Protein AF-A0A936WYR9-F1 (afdb_monomer)

Nearest PDB structures (foldseek):
  3pok-assembly1_A  TM=6.558E-01  e=8.777E-04  Homo sapiens
  6sue-assembly1_F  TM=1.835E-01  e=3.198E+00  Photorhabdus luminescens
  2f0c-assembly1_C  TM=1.834E-01  e=9.714E+00  Lactococcus phage TP901-1

Radius of gyration: 20.63 Å; Cα contacts (8 Å, |Δi|>4): 342; chains: 1; bounding box: 81×43×49 Å

Secondary structure (DSSP, 8-state):
-----------------------PPPPSSS----TT----SEEE-EEEE-SSEEEEEEEETTEEEEEEEETTS-HHHHTTSTTSEEEEEEEEEETTEEEEEEEESS-TT-EEEEEEEE-TTS-EEEEEEEESSSTTTTSGGG-EEEEEEEEETTEEEEEEEESSSTTEEEEE--S-TTS--EEEEE-S-HHHHHHHHH-

Structure (mmCIF, N/CA/C/O backbone):
data_AF-A0A936WYR9-F1
#
_entry.id   AF-A0A936WYR9-F1
#
loop_
_atom_site.group_PDB
_atom_site.id
_atom_site.type_symbol
_atom_site.label_atom_id
_atom_site.label_alt_id
_atom_site.label_comp_id
_atom_site.label_asym_id
_atom_site.label_entity_id
_atom_site.label_seq_id
_atom_site.pdbx_PDB_ins_code
_atom_site.Cartn_x
_atom_site.Cartn_y
_atom_site.Cartn_z
_atom_site.occupancy
_atom_site.B_iso_or_equiv
_atom_site.auth_seq_id
_atom_site.auth_comp_id
_atom_site.auth_asym_id
_atom_site.auth_atom_id
_atom_site.pdbx_PDB_model_num
ATOM 1 N N . MET A 1 1 ? -64.984 -4.307 8.198 1.00 37.94 1 MET A N 1
ATOM 2 C CA . MET A 1 1 ? -64.292 -5.245 9.114 1.00 37.94 1 MET A CA 1
ATOM 3 C C . MET A 1 1 ? -62.871 -4.718 9.292 1.00 37.94 1 MET A C 1
ATOM 5 O O . MET A 1 1 ? -62.149 -4.684 8.312 1.00 37.94 1 MET A O 1
ATOM 9 N N . GLN A 1 2 ? -62.555 -3.970 10.360 1.00 40.50 2 GLN A N 1
ATOM 10 C CA . GLN A 1 2 ? -61.891 -4.466 11.591 1.00 40.50 2 GLN A CA 1
ATOM 11 C C . GLN A 1 2 ? -60.815 -5.529 11.283 1.00 40.50 2 GLN A C 1
ATOM 13 O O . GLN A 1 2 ? -61.149 -6.578 10.747 1.00 40.50 2 GLN A O 1
ATOM 18 N N . LYS A 1 3 ? -59.531 -5.309 11.599 1.00 35.34 3 LYS A N 1
ATOM 19 C CA . LYS A 1 3 ? -59.015 -5.222 12.978 1.00 35.34 3 LYS A CA 1
ATOM 20 C C . LYS A 1 3 ? -57.851 -4.231 13.177 1.00 35.34 3 LYS A C 1
ATOM 22 O O . LYS A 1 3 ? -56.985 -4.081 12.326 1.00 35.34 3 LYS A O 1
ATOM 27 N N . MET A 1 4 ? -57.880 -3.618 14.363 1.00 40.34 4 MET A N 1
ATOM 28 C CA . MET A 1 4 ? -56.814 -2.888 15.063 1.00 40.34 4 MET A CA 1
ATOM 29 C C . MET A 1 4 ? -55.767 -3.831 15.701 1.00 40.34 4 MET A C 1
ATOM 31 O O . MET A 1 4 ? -56.003 -5.036 15.783 1.00 40.34 4 MET A O 1
ATOM 35 N N . PHE A 1 5 ? -54.746 -3.190 16.300 1.00 37.44 5 PHE A N 1
ATOM 36 C CA . PHE A 1 5 ? -53.725 -3.639 17.274 1.00 37.44 5 PHE A CA 1
ATOM 37 C C . PHE A 1 5 ? -52.400 -4.118 16.646 1.00 37.44 5 PHE A C 1
ATOM 39 O O . PHE A 1 5 ? -52.415 -4.842 15.666 1.00 37.44 5 PHE A O 1
ATOM 46 N N . SER A 1 6 ? -51.203 -3.756 17.126 1.00 33.47 6 SER A N 1
ATOM 47 C CA . SER A 1 6 ? -50.794 -3.248 18.441 1.00 33.47 6 SER A CA 1
ATOM 48 C C . SER A 1 6 ? -49.485 -2.445 18.356 1.00 33.47 6 SER A C 1
ATOM 50 O O . SER A 1 6 ? -48.632 -2.688 17.509 1.00 33.47 6 SER A O 1
ATOM 52 N N . ILE A 1 7 ? -49.337 -1.535 19.315 1.00 49.72 7 ILE A N 1
ATOM 53 C CA . ILE A 1 7 ? -48.147 -0.784 19.720 1.00 49.72 7 ILE A CA 1
ATOM 54 C C . ILE A 1 7 ? -46.994 -1.731 20.091 1.00 49.72 7 ILE A C 1
ATOM 56 O O . ILE A 1 7 ? -47.212 -2.693 20.826 1.00 49.72 7 ILE A O 1
ATOM 60 N N . SER A 1 8 ? -45.760 -1.380 19.717 1.00 36.88 8 SER A N 1
ATOM 61 C CA . SER A 1 8 ? -44.620 -1.566 20.618 1.00 36.88 8 SER A CA 1
ATOM 62 C C . SER A 1 8 ? -43.596 -0.451 20.424 1.00 36.88 8 SER A C 1
ATOM 64 O O . SER A 1 8 ? -43.126 -0.178 19.322 1.00 36.88 8 SER A O 1
ATOM 66 N N . ARG A 1 9 ? -43.315 0.244 21.522 1.00 42.81 9 ARG A N 1
ATOM 67 C CA . ARG A 1 9 ? -42.316 1.302 21.629 1.00 42.81 9 ARG A CA 1
ATOM 68 C C . ARG A 1 9 ? -40.927 0.677 21.479 1.00 42.81 9 ARG A C 1
ATOM 70 O O . ARG A 1 9 ? -40.589 -0.210 22.252 1.00 42.81 9 ARG A O 1
ATOM 77 N N . MET A 1 10 ? -40.087 1.222 20.606 1.00 33.22 10 MET A N 1
ATOM 78 C CA . MET A 1 10 ? -38.648 1.264 20.867 1.00 33.22 10 MET A CA 1
ATOM 79 C C . MET A 1 10 ? -38.148 2.676 20.615 1.00 33.22 10 MET A C 1
ATOM 81 O O . MET A 1 10 ? -37.883 3.105 19.498 1.00 33.22 10 MET A O 1
ATOM 85 N N . VAL A 1 11 ? -38.060 3.401 21.721 1.00 42.59 11 VAL A N 1
ATOM 86 C CA . VAL A 1 11 ? -37.165 4.533 21.875 1.00 42.59 11 VAL A CA 1
ATOM 87 C C . VAL A 1 11 ? -35.745 3.982 21.754 1.00 42.59 11 VAL A C 1
ATOM 89 O O . VAL A 1 11 ? -35.299 3.251 22.633 1.00 42.59 11 VAL A O 1
ATOM 92 N N . ALA A 1 12 ? -35.038 4.321 20.679 1.00 37.47 12 ALA A N 1
ATOM 93 C CA . ALA A 1 12 ? -33.586 4.213 20.638 1.00 37.47 12 ALA A CA 1
ATOM 94 C C . ALA A 1 12 ? -33.011 5.601 20.942 1.00 37.47 12 ALA A C 1
ATOM 96 O O . ALA A 1 12 ? -32.755 6.407 20.051 1.00 37.47 12 ALA A O 1
ATOM 97 N N . ILE A 1 13 ? -32.870 5.898 22.235 1.00 44.81 13 ILE A N 1
ATOM 98 C CA . ILE A 1 13 ? -31.970 6.951 22.707 1.00 44.81 13 ILE A CA 1
ATOM 99 C C . ILE A 1 13 ? -30.562 6.388 22.540 1.00 44.81 13 ILE A C 1
ATOM 101 O O . ILE A 1 13 ? -30.142 5.531 23.316 1.00 44.81 13 ILE A O 1
ATOM 105 N N . SER A 1 14 ? -29.824 6.859 21.540 1.00 31.44 14 SER A N 1
ATOM 106 C CA . SER A 1 14 ? -28.371 6.716 21.570 1.00 31.44 14 SER A CA 1
ATOM 107 C C . SER A 1 14 ? -27.799 7.879 22.365 1.00 31.44 14 SER A C 1
ATOM 109 O O . SER A 1 14 ? -27.756 9.017 21.902 1.00 31.44 14 SER A O 1
ATOM 111 N N . LEU A 1 15 ? -27.379 7.561 23.589 1.00 35.47 15 LEU A N 1
ATOM 112 C CA . LEU A 1 15 ? -26.464 8.368 24.385 1.00 35.47 15 LEU A CA 1
ATOM 113 C C . LEU A 1 15 ? -25.185 8.596 23.573 1.00 35.47 15 LEU A C 1
ATOM 115 O O . LEU A 1 15 ? -24.376 7.689 23.389 1.00 35.47 15 LEU A O 1
ATOM 119 N N . LEU A 1 16 ? -25.036 9.817 23.068 1.00 31.45 16 LEU A N 1
ATOM 120 C CA . LEU A 1 16 ? -23.823 10.298 22.428 1.00 31.45 16 LEU A CA 1
ATOM 121 C C . LEU A 1 16 ? -22.869 10.771 23.536 1.00 31.45 16 LEU A C 1
ATOM 123 O O . LEU A 1 16 ? -23.026 11.874 24.056 1.00 31.45 16 LEU A O 1
ATOM 127 N N . PHE A 1 17 ? -21.901 9.934 23.917 1.00 28.91 17 PHE A N 1
ATOM 128 C CA . PHE A 1 17 ? -20.768 10.364 24.739 1.00 28.91 17 PHE A CA 1
ATOM 129 C C . PHE A 1 17 ? -19.519 10.576 23.876 1.00 28.91 17 PHE A C 1
ATOM 131 O O . PHE A 1 17 ? -19.164 9.758 23.030 1.00 28.91 17 PHE A O 1
ATOM 138 N N . LEU A 1 18 ? -18.921 11.745 24.109 1.00 31.80 18 LEU A N 1
ATOM 139 C CA . LEU A 1 18 ? -17.811 12.403 23.425 1.00 31.80 18 LEU A CA 1
ATOM 140 C C . LEU A 1 18 ? -16.495 11.617 23.451 1.00 31.80 18 LEU A C 1
ATOM 142 O O . LEU A 1 18 ? -16.148 11.058 24.483 1.00 31.80 18 LEU A O 1
ATOM 146 N N . PHE A 1 19 ? -15.675 11.817 22.413 1.00 34.47 19 PHE A N 1
ATOM 147 C CA . PHE A 1 19 ? -14.303 12.293 22.624 1.00 34.47 19 PHE A CA 1
ATOM 148 C C . PHE A 1 19 ? -13.956 13.412 21.635 1.00 34.47 19 PHE A C 1
ATOM 150 O O . PHE A 1 19 ? -14.263 13.347 20.446 1.00 34.47 19 PHE A O 1
ATOM 157 N N . ILE A 1 20 ? -13.332 14.457 22.178 1.00 40.25 20 ILE A N 1
ATOM 158 C CA . ILE A 1 20 ? -12.805 15.629 21.480 1.00 40.25 20 ILE A CA 1
ATOM 159 C C . ILE A 1 20 ? -11.453 15.230 20.885 1.00 40.25 20 ILE A C 1
ATOM 161 O O . ILE A 1 20 ? -10.538 14.905 21.638 1.00 40.25 20 ILE A O 1
ATOM 165 N N . SER A 1 21 ? -11.295 15.312 19.564 1.00 33.66 21 SER A N 1
ATOM 166 C CA . SER A 1 21 ? -9.968 15.496 18.974 1.00 33.66 21 SER A CA 1
ATOM 167 C C . SER A 1 21 ? -9.908 16.889 18.367 1.00 33.66 21 SER A C 1
ATOM 169 O O . SER A 1 21 ? -10.577 17.201 17.384 1.00 33.66 21 SER A O 1
ATOM 171 N N . CYS A 1 22 ? -9.151 17.757 19.029 1.00 34.97 22 CYS A N 1
ATOM 172 C CA . CYS A 1 22 ? -8.872 19.103 18.568 1.00 34.97 22 CYS A CA 1
ATOM 173 C C . CYS A 1 22 ? -7.788 18.996 17.489 1.00 34.97 22 CYS A C 1
ATOM 175 O O . CYS A 1 22 ? -6.620 18.790 17.812 1.00 34.97 22 CYS A O 1
ATOM 177 N N . SER A 1 23 ? -8.155 19.116 16.212 1.00 38.31 23 SER A N 1
ATOM 178 C CA . SER A 1 23 ? -7.180 19.403 15.159 1.00 38.31 23 SER A CA 1
ATOM 179 C C . SER A 1 23 ? -7.350 20.850 14.706 1.00 38.31 23 SER A C 1
ATOM 181 O O . SER A 1 23 ? -8.457 21.335 14.465 1.00 38.31 23 SER A O 1
ATOM 183 N N . LYS A 1 24 ? -6.228 21.575 14.685 1.00 36.72 24 LYS A N 1
ATOM 184 C CA . LYS A 1 24 ? -6.148 22.958 14.215 1.00 36.72 24 LYS A CA 1
ATOM 185 C C . LYS A 1 24 ? -6.729 23.060 12.803 1.00 36.72 24 LYS A C 1
ATOM 187 O O . LYS A 1 24 ? -6.380 22.273 11.928 1.00 36.72 24 LYS A O 1
ATOM 192 N N . LYS A 1 25 ? -7.555 24.090 12.596 1.00 38.97 25 LYS A N 1
ATOM 193 C CA . LYS A 1 25 ? -7.924 24.618 11.277 1.00 38.97 25 LYS A CA 1
ATOM 194 C C . LYS A 1 25 ? -6.646 24.844 10.459 1.00 38.97 25 LYS A C 1
ATOM 196 O O . LYS A 1 25 ? -5.793 25.622 10.876 1.00 38.97 25 LYS A O 1
ATOM 201 N N . GLY A 1 26 ? -6.524 24.139 9.339 1.00 37.31 26 GLY A N 1
ATOM 202 C CA . GLY A 1 26 ? -5.562 24.438 8.285 1.00 37.31 26 GLY A CA 1
ATOM 203 C C . GLY A 1 26 ? -6.270 25.233 7.198 1.00 37.31 26 GLY A C 1
ATOM 204 O O . GLY A 1 26 ? -7.301 24.793 6.687 1.00 37.31 26 GLY A O 1
ATOM 205 N N . ASP A 1 27 ? -5.742 26.417 6.919 1.00 38.50 27 ASP A N 1
ATOM 206 C CA . ASP A 1 27 ? -6.270 27.369 5.952 1.00 38.50 27 ASP A CA 1
ATOM 207 C C . ASP A 1 27 ? -6.223 26.821 4.518 1.00 38.50 27 ASP A C 1
ATOM 209 O O . ASP A 1 27 ? -5.404 25.970 4.166 1.00 38.50 27 ASP A O 1
ATOM 213 N N . GLY A 1 28 ? -7.173 27.281 3.704 1.00 43.62 28 GLY A N 1
ATOM 214 C CA . GLY A 1 28 ? -7.400 26.804 2.347 1.00 43.62 28 GLY A CA 1
ATOM 215 C C . GLY A 1 28 ? -6.260 27.098 1.368 1.00 43.62 28 GLY A C 1
ATOM 216 O O . GLY A 1 28 ? -5.486 28.035 1.529 1.00 43.62 28 GLY A O 1
ATOM 217 N N . ASN A 1 29 ? -6.267 26.313 0.288 1.00 39.50 29 ASN A N 1
ATOM 218 C CA . ASN A 1 29 ? -5.451 26.422 -0.925 1.00 39.50 29 ASN A CA 1
ATOM 219 C C . ASN A 1 29 ? -3.967 26.044 -0.814 1.00 39.50 29 ASN A C 1
ATOM 221 O O . ASN A 1 29 ? -3.057 26.855 -0.938 1.00 39.50 29 ASN A O 1
ATOM 225 N N . GLY A 1 30 ? -3.762 24.734 -0.738 1.00 39.41 30 GLY A N 1
ATOM 226 C CA . GLY A 1 30 ? -2.515 24.027 -1.005 1.00 39.41 30 GLY A CA 1
ATOM 227 C C . GLY A 1 30 ? -2.638 22.672 -0.334 1.00 39.41 30 GLY A C 1
ATOM 228 O O . GLY A 1 30 ? -2.899 22.640 0.861 1.00 39.41 30 GLY A O 1
ATOM 229 N N . THR A 1 31 ? -2.555 21.556 -1.067 1.00 37.28 31 THR A N 1
ATOM 230 C CA . THR A 1 31 ? -2.570 20.220 -0.443 1.00 37.28 31 THR A CA 1
ATOM 231 C C . THR A 1 31 ? -1.443 20.172 0.585 1.00 37.28 31 THR A C 1
ATOM 233 O O . THR A 1 31 ? -0.278 20.171 0.170 1.00 37.28 31 THR A O 1
ATOM 236 N N . PRO A 1 32 ? -1.736 20.175 1.898 1.00 39.53 32 PRO A N 1
ATOM 237 C CA . PRO A 1 32 ? -0.689 20.148 2.892 1.00 39.53 32 PRO A CA 1
ATOM 238 C C . PRO A 1 32 ? -0.095 18.753 2.806 1.00 39.53 32 PRO A C 1
ATOM 240 O O . PRO A 1 32 ? -0.790 17.767 3.043 1.00 39.53 32 PRO A O 1
ATOM 243 N N . ASN A 1 33 ? 1.177 18.664 2.438 1.00 43.50 33 ASN A N 1
ATOM 244 C CA . ASN A 1 33 ? 1.974 17.524 2.844 1.00 43.50 33 ASN A CA 1
ATOM 245 C C . ASN A 1 33 ? 2.630 17.963 4.156 1.00 43.50 33 ASN A C 1
ATOM 247 O O . ASN A 1 33 ? 3.601 18.722 4.113 1.00 43.50 33 ASN A O 1
ATOM 251 N N . PRO A 1 34 ? 2.052 17.639 5.324 1.00 43.56 34 PRO A N 1
ATOM 252 C CA . PRO A 1 34 ? 2.590 18.109 6.586 1.00 43.56 34 PRO A CA 1
ATOM 253 C C . PRO A 1 34 ? 3.944 17.445 6.829 1.00 43.56 34 PRO A C 1
ATOM 255 O O . PRO A 1 34 ? 4.049 16.263 7.159 1.00 43.56 34 PRO A O 1
ATOM 258 N N . VAL A 1 35 ? 5.002 18.236 6.676 1.00 41.03 35 VAL A N 1
ATOM 259 C CA . VAL A 1 35 ? 6.307 17.936 7.258 1.00 41.03 35 VAL A CA 1
ATOM 260 C C . VAL A 1 35 ? 6.082 17.772 8.766 1.00 41.03 35 VAL A C 1
ATOM 262 O O . VAL A 1 35 ? 5.779 18.742 9.455 1.00 41.03 35 VAL A O 1
ATOM 265 N N . GLY A 1 36 ? 6.161 16.535 9.265 1.00 45.31 36 GLY A N 1
ATOM 266 C CA . GLY A 1 36 ? 6.034 16.221 10.694 1.00 45.31 36 GLY A CA 1
ATOM 267 C C . GLY A 1 36 ? 4.735 15.544 11.153 1.00 45.31 36 GLY A C 1
ATOM 268 O O . GLY A 1 36 ? 4.570 15.369 12.358 1.00 45.31 36 GLY A O 1
ATOM 269 N N . GLU A 1 37 ? 3.824 15.128 10.263 1.00 55.41 37 GLU A N 1
ATOM 270 C CA . GLU A 1 37 ? 2.682 14.289 10.678 1.00 55.41 37 GLU A CA 1
ATOM 271 C C . GLU A 1 37 ? 3.181 12.892 11.091 1.00 55.41 37 GLU A C 1
ATOM 273 O O . GLU A 1 37 ? 3.810 12.168 10.311 1.00 55.41 37 GLU A O 1
ATOM 278 N N . ILE A 1 38 ? 2.938 12.535 12.357 1.00 58.53 38 ILE A N 1
ATOM 279 C CA . ILE A 1 38 ? 3.237 11.209 12.897 1.00 58.53 38 ILE A CA 1
ATOM 280 C C . ILE A 1 38 ? 2.102 10.289 12.467 1.00 58.53 38 ILE A C 1
ATOM 282 O O . ILE A 1 38 ? 1.032 10.247 13.073 1.00 58.53 38 ILE A O 1
ATOM 286 N N . TRP A 1 39 ? 2.346 9.565 11.389 1.00 67.38 39 TRP A N 1
ATOM 287 C CA . TRP A 1 39 ? 1.480 8.486 10.956 1.00 67.38 39 TRP A CA 1
ATOM 288 C C . TRP A 1 39 ? 1.514 7.325 11.960 1.00 67.38 39 TRP A C 1
ATOM 290 O O . TRP A 1 39 ? 2.559 7.089 12.578 1.00 67.38 39 TRP A O 1
ATOM 300 N N . PRO A 1 40 ? 0.417 6.555 12.105 1.00 66.25 40 PRO A N 1
ATOM 301 C CA . PRO A 1 40 ? 0.488 5.255 12.759 1.00 66.25 40 PRO A CA 1
ATOM 302 C C . PRO A 1 40 ? 1.629 4.432 12.152 1.00 66.25 40 PRO A C 1
ATOM 304 O O . PRO A 1 40 ? 1.918 4.552 10.964 1.00 66.25 40 PRO A O 1
ATOM 307 N N . GLN A 1 41 ? 2.297 3.598 12.943 1.00 82.12 41 GLN A N 1
ATOM 308 C CA . GLN A 1 41 ? 3.324 2.715 12.383 1.00 82.12 41 GLN A CA 1
ATOM 309 C C . GLN A 1 41 ? 2.714 1.466 11.748 1.00 82.12 41 GLN A C 1
ATOM 311 O O . GLN A 1 41 ? 3.329 0.897 10.859 1.00 82.12 41 GLN A O 1
ATOM 316 N N . GLU A 1 42 ? 1.498 1.083 12.150 1.00 88.00 42 GLU A N 1
ATOM 317 C CA . GLU A 1 42 ? 0.788 -0.099 11.658 1.00 88.00 42 GLU A CA 1
ATOM 318 C C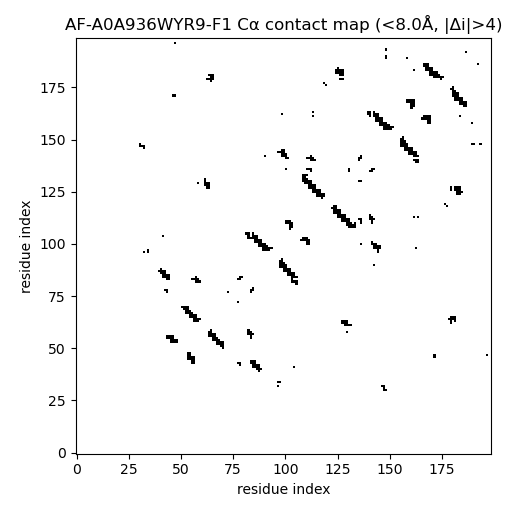 . GLU A 1 42 ? -0.526 0.281 10.969 1.00 88.00 42 GLU A C 1
ATOM 320 O O . GLU A 1 42 ? -1.321 1.049 11.515 1.00 88.00 42 GLU A O 1
ATOM 325 N N . TRP A 1 43 ? -0.755 -0.250 9.769 1.00 89.50 43 TRP A N 1
ATOM 326 C CA . TRP A 1 43 ? -1.879 0.119 8.911 1.00 89.50 43 TRP A CA 1
ATOM 327 C C . TRP A 1 43 ? -2.585 -1.117 8.366 1.00 89.50 43 TRP A C 1
ATOM 329 O O . TRP A 1 43 ? -1.940 -2.038 7.875 1.00 89.50 43 TRP A O 1
ATOM 339 N N . VAL A 1 44 ? -3.916 -1.093 8.351 1.00 89.50 44 VAL A N 1
ATOM 340 C CA . VAL A 1 44 ? -4.716 -1.939 7.455 1.00 89.50 44 VAL A CA 1
ATOM 341 C C . VAL A 1 44 ? -5.219 -1.047 6.328 1.00 89.50 44 VAL A C 1
ATOM 343 O O . VAL A 1 44 ? -5.953 -0.088 6.570 1.00 89.50 44 VAL A O 1
ATOM 346 N N . LEU A 1 45 ? -4.808 -1.342 5.096 1.00 88.81 45 LEU A N 1
ATOM 347 C CA . LEU A 1 45 ? -5.173 -0.541 3.931 1.00 88.81 45 LEU A CA 1
ATOM 348 C C . LEU A 1 45 ? -6.462 -1.074 3.315 1.00 88.81 45 LEU A C 1
ATOM 350 O O . LEU A 1 45 ? -6.481 -2.125 2.675 1.00 88.81 45 LEU A O 1
ATOM 354 N N . THR A 1 46 ? -7.543 -0.325 3.510 1.00 85.62 46 THR A N 1
ATOM 355 C CA . THR A 1 46 ? -8.840 -0.593 2.885 1.00 85.62 46 THR A CA 1
ATOM 356 C C . THR A 1 46 ? -8.988 0.188 1.582 1.00 85.62 46 THR A C 1
ATOM 358 O O . THR A 1 46 ? -8.626 1.363 1.531 1.00 85.62 46 THR A O 1
ATOM 361 N N . MET A 1 47 ? -9.566 -0.430 0.555 1.00 75.38 47 MET A N 1
ATOM 362 C CA . MET A 1 47 ? -9.813 0.186 -0.751 1.00 75.38 47 MET A CA 1
ATOM 363 C C . MET A 1 47 ? -11.264 -0.023 -1.161 1.00 75.38 47 MET A C 1
ATOM 365 O O . MET A 1 47 ? -11.662 -1.164 -1.324 1.00 75.38 47 MET A O 1
ATOM 369 N N . ASP A 1 48 ? -12.010 1.043 -1.436 1.00 67.50 48 ASP A N 1
ATOM 370 C CA . ASP A 1 48 ? -13.454 1.014 -1.711 1.00 67.50 48 ASP A CA 1
ATOM 371 C C . ASP A 1 48 ? -14.296 0.513 -0.524 1.00 67.50 48 ASP A C 1
ATOM 373 O O . ASP A 1 48 ? -14.019 -0.501 0.117 1.00 67.50 48 ASP A O 1
ATOM 377 N N . PHE A 1 49 ? -15.400 1.209 -0.276 1.00 61.50 49 PHE A N 1
ATOM 378 C CA . PHE A 1 49 ? -16.450 0.749 0.623 1.00 61.50 49 PHE A CA 1
ATOM 379 C C . PHE A 1 49 ? -17.713 0.590 -0.207 1.00 61.50 49 PHE A C 1
ATOM 381 O O . PHE A 1 49 ? -18.141 1.546 -0.851 1.00 61.50 49 PHE A O 1
ATOM 388 N N . ASP A 1 50 ? -18.299 -0.601 -0.201 1.00 69.75 50 ASP A N 1
ATOM 389 C CA . ASP A 1 50 ? -19.687 -0.766 -0.619 1.00 69.75 50 ASP A CA 1
ATOM 390 C C . ASP A 1 50 ? -20.551 -1.089 0.605 1.00 69.75 50 ASP A C 1
ATOM 392 O O . ASP A 1 50 ? -20.047 -1.257 1.717 1.00 69.75 50 ASP A O 1
ATOM 396 N N . ALA A 1 51 ? -21.871 -1.113 0.422 1.00 74.81 51 ALA A N 1
ATOM 397 C CA . ALA A 1 51 ? -22.806 -1.311 1.527 1.00 74.81 51 ALA A CA 1
ATOM 398 C C . ALA A 1 51 ? -22.712 -2.708 2.173 1.00 74.81 51 ALA A C 1
ATOM 400 O O . ALA A 1 51 ? -23.366 -2.944 3.182 1.00 74.81 51 ALA A O 1
ATOM 401 N N . THR A 1 52 ? -21.953 -3.643 1.588 1.00 80.88 52 THR A N 1
ATOM 402 C CA . THR A 1 52 ? -21.936 -5.059 1.993 1.00 80.88 52 THR A CA 1
ATOM 403 C C . THR A 1 52 ? -20.555 -5.531 2.441 1.00 80.88 52 THR A C 1
ATOM 405 O O . THR A 1 52 ? -20.457 -6.362 3.343 1.00 80.88 52 THR A O 1
ATOM 408 N N . PHE A 1 53 ? -19.483 -4.998 1.855 1.00 83.69 53 PHE A N 1
ATOM 409 C CA . PHE A 1 53 ? -18.122 -5.463 2.084 1.00 83.69 53 PHE A CA 1
ATOM 410 C C . PHE A 1 53 ? -17.133 -4.328 2.353 1.00 83.69 53 PHE A C 1
ATOM 412 O O . PHE A 1 53 ? -17.157 -3.265 1.726 1.00 83.69 53 PHE A O 1
ATOM 419 N N . VAL A 1 54 ? -16.173 -4.624 3.228 1.00 82.25 54 VAL A N 1
ATOM 420 C CA . VAL A 1 54 ? -14.907 -3.898 3.326 1.00 82.25 54 VAL A CA 1
ATOM 421 C C . VAL A 1 54 ? -13.877 -4.639 2.487 1.00 82.25 54 VAL A C 1
ATOM 423 O O . VAL A 1 54 ? -13.596 -5.815 2.717 1.00 82.25 54 VAL A O 1
ATOM 426 N N . LYS A 1 55 ? -13.297 -3.942 1.515 1.00 8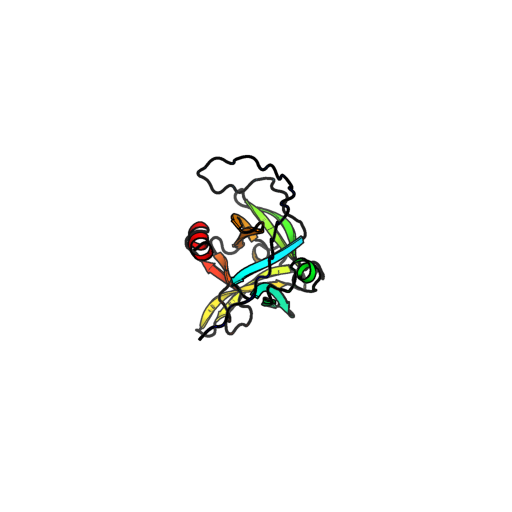4.94 55 LYS A N 1
ATOM 427 C CA . LYS A 1 55 ? -12.213 -4.449 0.672 1.00 84.94 55 LYS A CA 1
ATOM 428 C C . LYS A 1 55 ? -10.872 -3.951 1.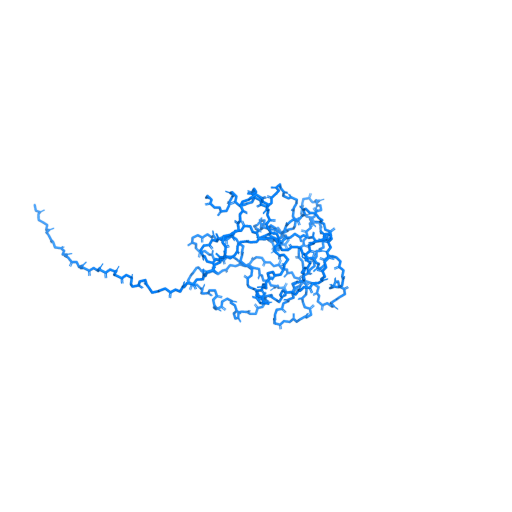205 1.00 84.94 55 LYS A C 1
ATOM 430 O O . LYS A 1 55 ? -10.761 -2.803 1.638 1.00 84.94 55 LYS A O 1
ATOM 435 N N . TYR A 1 56 ? -9.857 -4.804 1.189 1.00 87.00 56 TYR A N 1
ATOM 436 C CA . TYR A 1 56 ? -8.548 -4.514 1.780 1.00 87.00 56 TYR A CA 1
ATOM 437 C C . TYR A 1 56 ? -7.410 -5.198 1.025 1.00 87.00 56 TYR A C 1
ATOM 439 O O . TYR A 1 56 ? -7.642 -6.110 0.230 1.00 87.00 56 TYR A O 1
ATOM 447 N N . LEU A 1 57 ? -6.187 -4.725 1.257 1.00 88.69 57 LEU A N 1
ATOM 448 C CA . LEU A 1 57 ? -4.974 -5.302 0.682 1.00 88.69 57 LEU A CA 1
ATOM 449 C C . LEU A 1 57 ? -4.419 -6.408 1.564 1.00 88.69 57 LEU A C 1
ATOM 451 O O . LEU A 1 57 ? -4.225 -6.195 2.762 1.00 88.69 57 LEU A O 1
ATOM 455 N N . GLN A 1 58 ? -4.114 -7.546 0.948 1.00 88.75 58 GLN A N 1
ATOM 456 C CA . GLN A 1 58 ? -3.432 -8.652 1.606 1.00 88.75 58 GLN A CA 1
ATOM 457 C C . GLN A 1 58 ? -2.420 -9.346 0.695 1.00 88.75 58 GLN A C 1
ATOM 459 O O . GLN A 1 58 ? -2.428 -9.134 -0.519 1.00 88.75 58 GLN A O 1
ATOM 464 N N . ILE A 1 59 ? -1.558 -10.175 1.279 1.00 87.44 59 ILE A N 1
ATOM 465 C CA . ILE A 1 59 ? -0.559 -10.968 0.549 1.00 87.44 59 ILE A CA 1
ATOM 466 C C . ILE A 1 59 ? -1.021 -12.413 0.364 1.00 87.44 59 ILE A C 1
ATOM 468 O O . ILE A 1 59 ? -1.711 -12.987 1.205 1.00 87.44 59 ILE A O 1
ATOM 472 N N . SER A 1 60 ? -0.641 -13.016 -0.766 1.00 83.06 60 SER A N 1
ATOM 473 C CA . SER A 1 60 ? -0.622 -14.469 -0.970 1.00 83.06 60 SER A CA 1
ATOM 474 C C . SER A 1 60 ? 0.615 -14.802 -1.791 1.00 83.06 60 SER A C 1
ATOM 476 O O . SER A 1 60 ? 0.748 -14.390 -2.946 1.00 83.06 60 SER A O 1
ATOM 478 N N . GLY A 1 61 ? 1.564 -15.504 -1.171 1.00 82.38 61 GLY A N 1
ATOM 479 C CA . GLY A 1 61 ? 2.879 -15.723 -1.765 1.00 82.38 61 GLY A CA 1
ATOM 480 C C . GLY A 1 61 ? 3.583 -14.394 -2.049 1.00 82.38 61 GLY A C 1
ATOM 481 O O . GLY A 1 61 ? 3.771 -13.588 -1.146 1.00 82.38 61 GLY A O 1
ATOM 482 N N . ARG A 1 62 ? 3.963 -14.158 -3.311 1.00 79.69 62 ARG A N 1
ATOM 483 C CA . ARG A 1 62 ? 4.657 -12.929 -3.744 1.00 79.69 62 ARG A CA 1
ATOM 484 C C . ARG A 1 62 ? 3.736 -11.813 -4.250 1.00 79.69 62 ARG A C 1
ATOM 486 O O . ARG A 1 62 ? 4.211 -10.770 -4.698 1.00 79.69 62 ARG A O 1
ATOM 493 N N . LEU A 1 63 ? 2.427 -12.038 -4.203 1.00 79.69 63 LEU A N 1
ATOM 494 C CA . LEU A 1 63 ? 1.439 -11.151 -4.799 1.00 79.69 63 LEU A CA 1
ATOM 495 C C . LEU A 1 63 ? 0.692 -10.375 -3.720 1.00 79.69 63 LEU A C 1
ATOM 497 O O . LEU A 1 63 ? 0.283 -10.944 -2.706 1.00 79.69 63 LEU A O 1
ATOM 501 N N . ILE A 1 64 ? 0.471 -9.087 -3.974 1.00 86.25 64 ILE A N 1
ATOM 502 C CA . ILE A 1 64 ? -0.475 -8.277 -3.206 1.00 86.25 64 ILE A CA 1
ATOM 503 C C . ILE A 1 64 ? -1.787 -8.277 -3.971 1.00 86.25 64 ILE A C 1
ATOM 505 O O . ILE A 1 64 ? -1.822 -7.900 -5.142 1.00 86.25 64 ILE A O 1
ATOM 509 N N . TYR A 1 65 ? -2.864 -8.682 -3.305 1.00 82.44 65 TYR A N 1
ATOM 510 C CA . TYR A 1 65 ? -4.190 -8.698 -3.897 1.00 82.44 65 TYR A CA 1
ATOM 511 C C . TYR A 1 65 ? -5.239 -8.018 -3.035 1.00 82.44 65 TYR A C 1
ATOM 513 O O . TYR A 1 65 ? -5.091 -7.821 -1.826 1.00 82.44 65 TYR A O 1
ATOM 521 N N . ARG A 1 66 ? -6.341 -7.660 -3.693 1.00 84.62 66 ARG A N 1
ATOM 522 C CA . ARG A 1 66 ? -7.533 -7.138 -3.039 1.00 84.62 66 ARG A CA 1
ATOM 523 C C . ARG A 1 66 ? -8.418 -8.281 -2.545 1.00 84.62 66 ARG A C 1
ATOM 525 O O . ARG A 1 66 ? -9.007 -9.007 -3.346 1.00 84.62 66 ARG A O 1
ATOM 532 N N . SER A 1 67 ? -8.593 -8.360 -1.235 1.00 85.38 67 SER A N 1
ATOM 533 C CA . SER A 1 67 ? -9.556 -9.237 -0.570 1.00 85.38 67 SER A CA 1
ATOM 534 C C . SER A 1 67 ? -10.773 -8.461 -0.072 1.00 85.38 67 SER A C 1
ATOM 536 O O . SER A 1 67 ? -10.847 -7.235 -0.216 1.00 85.38 67 SER A O 1
ATOM 538 N N . LYS A 1 68 ? -11.758 -9.172 0.481 1.00 87.31 68 LYS A N 1
ATOM 539 C CA . LYS A 1 68 ? -12.960 -8.586 1.073 1.00 87.31 68 LYS A CA 1
ATOM 540 C C . LYS A 1 68 ? -13.469 -9.389 2.268 1.00 87.31 68 LYS A C 1
ATOM 542 O O . LYS A 1 68 ? -13.429 -10.614 2.258 1.00 87.31 68 LYS A O 1
ATOM 547 N N . VAL A 1 69 ? -14.024 -8.677 3.239 1.00 87.00 69 VAL A N 1
ATOM 548 C CA . VAL A 1 69 ? -14.784 -9.213 4.377 1.00 87.00 69 VAL A CA 1
ATOM 549 C C . VAL A 1 69 ? -16.135 -8.505 4.460 1.00 87.00 69 VAL A C 1
ATOM 551 O O . VAL A 1 69 ? -16.271 -7.382 3.968 1.00 87.00 69 VAL A O 1
ATOM 554 N N . GLY A 1 70 ? -17.151 -9.161 5.028 1.00 87.38 70 GLY A N 1
ATOM 555 C CA . GLY A 1 70 ? -18.454 -8.532 5.272 1.00 87.38 70 GLY A CA 1
ATOM 556 C C . GLY A 1 70 ? -18.330 -7.335 6.220 1.00 87.38 70 GLY A C 1
ATOM 557 O O . GLY A 1 70 ? -17.410 -7.280 7.034 1.00 87.38 70 GLY A O 1
ATOM 558 N N . ILE A 1 71 ? -19.224 -6.349 6.108 1.00 82.94 71 ILE A N 1
ATOM 559 C CA . ILE A 1 71 ? -19.219 -5.161 6.991 1.00 82.94 71 ILE A CA 1
ATOM 560 C C . ILE A 1 71 ? -19.474 -5.487 8.474 1.00 82.94 71 ILE A C 1
ATOM 562 O O . ILE A 1 71 ? -19.189 -4.663 9.341 1.00 82.94 71 ILE A O 1
ATOM 566 N N . ASP A 1 72 ? -20.013 -6.670 8.761 1.00 85.31 72 ASP A N 1
ATOM 567 C CA . ASP A 1 72 ? -20.186 -7.242 10.096 1.00 85.31 72 ASP A CA 1
ATOM 568 C C . ASP A 1 72 ? -18.858 -7.710 10.714 1.00 85.31 72 ASP A C 1
ATOM 570 O O . ASP A 1 72 ? -18.713 -7.741 11.938 1.00 85.31 72 ASP A O 1
ATOM 574 N N . TYR A 1 73 ? -17.858 -8.010 9.883 1.00 86.12 73 TYR A N 1
ATOM 575 C CA . TYR A 1 73 ? -16.513 -8.326 10.333 1.00 86.12 73 TYR A CA 1
ATOM 576 C C . TYR A 1 73 ? -15.784 -7.049 10.768 1.00 86.12 73 TYR A C 1
ATOM 578 O O . TYR A 1 73 ? -15.550 -6.122 9.987 1.00 86.12 73 TYR A O 1
ATOM 586 N N . SER A 1 74 ? -15.414 -6.979 12.048 1.00 82.88 74 SER A N 1
ATOM 587 C CA . SER A 1 74 ? -14.842 -5.754 12.603 1.00 82.88 74 SER A CA 1
ATOM 588 C C . SER A 1 74 ? -13.449 -5.459 12.030 1.00 82.88 74 SER A C 1
ATOM 590 O O . SER A 1 74 ? -12.614 -6.352 11.885 1.00 82.88 74 SER A O 1
ATOM 592 N N . LEU A 1 75 ? -13.140 -4.178 11.794 1.00 77.00 75 LEU A N 1
ATOM 593 C CA . LEU A 1 75 ? -11.779 -3.761 11.421 1.00 77.00 75 LEU A CA 1
ATOM 594 C C . LEU A 1 75 ? -10.739 -4.128 12.487 1.00 77.00 75 LEU A C 1
ATOM 596 O O . LEU A 1 75 ? -9.572 -4.324 12.161 1.00 77.00 75 LEU A O 1
ATOM 600 N N . LYS A 1 76 ? -11.156 -4.239 13.754 1.00 82.62 76 LYS A N 1
ATOM 601 C CA . LYS A 1 76 ? -10.290 -4.709 14.836 1.00 82.62 76 LYS A CA 1
ATOM 602 C C . LYS A 1 76 ? -9.893 -6.167 14.612 1.00 82.62 76 LYS A C 1
ATOM 604 O O . LYS A 1 76 ? -8.710 -6.472 14.694 1.00 82.62 76 LYS A O 1
ATOM 609 N N . SER A 1 77 ? -10.846 -7.034 14.280 1.00 85.88 77 SER A N 1
ATOM 610 C CA . SER A 1 77 ? -10.565 -8.425 13.910 1.00 85.88 77 SER A CA 1
ATOM 611 C C . SER A 1 77 ? -9.641 -8.476 12.692 1.00 85.88 77 SER A C 1
ATOM 613 O O . SER A 1 77 ? -8.608 -9.133 12.739 1.00 85.88 77 SER A O 1
ATOM 615 N N . LEU A 1 78 ? -9.913 -7.653 11.672 1.00 84.06 78 LEU A N 1
ATOM 616 C CA . LEU A 1 78 ? -9.070 -7.580 10.475 1.00 8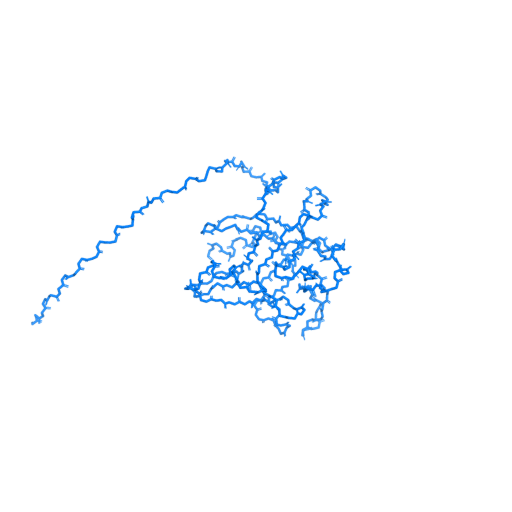4.06 78 LEU A CA 1
ATOM 617 C C . LEU A 1 78 ? -7.633 -7.164 10.801 1.00 84.06 78 LEU A C 1
ATOM 619 O O . LEU A 1 78 ? -6.695 -7.715 10.251 1.00 84.06 78 LEU A O 1
ATOM 623 N N . SER A 1 79 ? -7.432 -6.240 11.742 1.00 82.50 79 SER A N 1
ATOM 624 C CA . SER A 1 79 ? -6.086 -5.830 12.166 1.00 82.50 79 SER A CA 1
ATOM 625 C C . SER A 1 79 ? -5.281 -6.923 12.879 1.00 82.50 79 SER A C 1
ATOM 627 O O . SER A 1 79 ? -4.074 -6.763 13.062 1.00 82.50 79 SER A O 1
ATOM 629 N N . THR A 1 80 ? -5.934 -8.015 13.287 1.00 85.19 80 THR A N 1
ATOM 630 C CA . THR A 1 80 ? -5.278 -9.187 13.885 1.00 85.19 80 THR A CA 1
ATOM 631 C C . THR A 1 80 ? -5.003 -10.302 12.882 1.00 85.19 80 THR A C 1
ATOM 633 O O . THR A 1 80 ? -4.267 -11.229 13.214 1.00 85.19 80 THR A O 1
ATOM 636 N N . GLU A 1 81 ? -5.559 -10.213 11.670 1.00 85.06 81 GLU A N 1
ATOM 637 C CA . GLU A 1 81 ? -5.334 -11.204 10.622 1.00 85.06 81 GLU A CA 1
ATOM 638 C C . GLU A 1 81 ? -3.895 -11.135 10.102 1.00 85.06 81 GLU A C 1
ATOM 640 O O . GLU A 1 81 ? -3.264 -10.071 10.015 1.00 85.06 81 GLU A O 1
ATOM 645 N N . LYS A 1 82 ? -3.374 -12.308 9.743 1.00 82.62 82 LYS A N 1
ATOM 646 C CA . LYS A 1 82 ? -2.080 -12.426 9.077 1.00 82.62 82 LYS A CA 1
ATOM 647 C C . LYS A 1 82 ? -2.201 -11.847 7.660 1.00 82.62 82 LYS A C 1
ATOM 649 O O . LYS A 1 82 ? -3.266 -11.884 7.054 1.00 82.62 82 LYS A O 1
ATOM 654 N N . ASP A 1 83 ? -1.111 -11.303 7.132 1.00 89.06 83 ASP A N 1
ATOM 655 C CA . ASP A 1 83 ? -0.990 -10.906 5.721 1.00 89.06 83 ASP A CA 1
ATOM 656 C C . ASP A 1 83 ? -1.732 -9.629 5.273 1.00 89.06 83 ASP A C 1
ATOM 658 O O . ASP A 1 83 ? -1.677 -9.307 4.089 1.00 89.06 83 ASP A O 1
ATOM 662 N N . CYS A 1 84 ? -2.362 -8.849 6.165 1.00 88.56 84 CYS A N 1
ATOM 663 C CA . CYS A 1 84 ? -3.056 -7.601 5.782 1.00 88.56 84 CYS A CA 1
ATOM 664 C C . CYS A 1 84 ? -2.654 -6.333 6.555 1.00 88.56 84 CYS A C 1
ATOM 666 O O . CYS A 1 84 ? -3.153 -5.241 6.255 1.00 88.56 84 CYS A O 1
ATOM 668 N N . LYS A 1 85 ? -1.780 -6.463 7.559 1.00 91.62 85 LYS A N 1
ATOM 669 C CA . LYS A 1 85 ? -1.279 -5.344 8.366 1.00 91.62 85 LYS A CA 1
ATOM 670 C C . LYS A 1 85 ? 0.123 -4.944 7.921 1.00 91.62 85 LYS A C 1
ATOM 672 O O . LYS A 1 85 ? 1.003 -5.790 7.807 1.00 91.62 85 LYS A O 1
ATOM 677 N N . TRP A 1 86 ? 0.339 -3.650 7.732 1.00 91.19 86 TRP A N 1
ATOM 678 C CA . TRP A 1 86 ? 1.549 -3.089 7.143 1.00 91.19 86 TRP A CA 1
ATOM 679 C C . TRP A 1 86 ? 2.255 -2.148 8.109 1.00 91.19 86 TRP A C 1
ATOM 681 O O . TRP A 1 86 ? 1.639 -1.236 8.656 1.00 91.19 86 TRP A O 1
ATOM 691 N N . LEU A 1 87 ? 3.555 -2.346 8.278 1.00 91.50 87 LEU A N 1
ATOM 692 C CA . LEU A 1 87 ? 4.471 -1.399 8.884 1.00 91.50 87 LEU A CA 1
ATOM 693 C C . LEU A 1 87 ? 4.826 -0.313 7.870 1.00 91.50 87 LEU A C 1
ATOM 695 O O . LEU A 1 87 ? 5.418 -0.602 6.830 1.00 91.50 87 LEU A O 1
ATOM 699 N N . VAL A 1 88 ? 4.488 0.935 8.185 1.00 92.12 88 VAL A N 1
ATOM 700 C CA . VAL A 1 88 ? 4.785 2.099 7.341 1.00 92.12 88 VAL A CA 1
ATOM 701 C C . VAL A 1 88 ? 5.973 2.846 7.928 1.00 92.12 88 VAL A C 1
ATOM 703 O O . VAL A 1 88 ? 5.899 3.387 9.033 1.00 92.12 88 VAL A O 1
ATOM 706 N N . LYS A 1 89 ? 7.092 2.868 7.201 1.00 89.88 89 LYS A N 1
ATOM 707 C CA . LYS A 1 89 ? 8.370 3.404 7.696 1.00 89.88 89 LYS A CA 1
ATOM 708 C C . LYS A 1 89 ? 8.855 4.553 6.824 1.00 89.88 89 LYS A C 1
ATOM 710 O O . LYS A 1 89 ? 8.761 4.493 5.603 1.00 89.88 89 LYS A O 1
ATOM 715 N N . LYS A 1 90 ? 9.406 5.603 7.445 1.00 91.69 90 LYS A N 1
ATOM 716 C CA . LYS A 1 90 ? 10.073 6.697 6.719 1.00 91.69 90 LYS A CA 1
ATOM 717 C C . LYS A 1 90 ? 11.335 6.152 6.041 1.00 91.69 90 LYS A C 1
ATOM 719 O O . LYS A 1 90 ? 12.171 5.542 6.698 1.00 91.69 90 LYS A O 1
ATOM 724 N N . ALA A 1 91 ? 11.480 6.424 4.748 1.00 90.38 91 ALA A N 1
ATOM 725 C CA . ALA A 1 91 ? 12.571 5.945 3.893 1.00 90.38 91 ALA A CA 1
ATOM 726 C C . ALA A 1 91 ? 13.468 7.077 3.350 1.00 90.38 91 ALA A C 1
ATOM 728 O O . ALA A 1 91 ? 14.302 6.852 2.474 1.00 90.38 91 ALA A O 1
ATOM 729 N N . GLY A 1 92 ? 13.278 8.301 3.848 1.00 90.94 92 GLY A N 1
ATOM 730 C CA . GLY A 1 92 ? 14.021 9.496 3.450 1.00 90.94 92 GLY A CA 1
ATOM 731 C C . GLY A 1 92 ? 13.115 10.577 2.872 1.00 90.94 92 GLY A C 1
ATOM 732 O O . GLY A 1 92 ? 11.901 10.569 3.084 1.00 90.94 92 GLY A O 1
ATOM 733 N N . GLU A 1 93 ? 13.714 11.518 2.150 1.00 92.12 93 GLU A N 1
ATOM 734 C CA . GLU A 1 93 ? 13.022 12.636 1.506 1.00 92.12 93 GLU A CA 1
ATOM 735 C C . GLU A 1 93 ? 13.508 12.793 0.062 1.00 92.12 93 GLU A C 1
ATOM 737 O O . GLU A 1 93 ? 14.689 12.602 -0.227 1.00 92.12 93 GLU A O 1
ATOM 742 N N . LYS A 1 94 ? 12.594 13.125 -0.854 1.00 88.62 94 LYS A N 1
ATOM 743 C CA . LYS A 1 94 ? 12.898 13.422 -2.260 1.00 88.62 94 LYS A CA 1
ATOM 744 C C . LYS A 1 94 ? 12.012 14.569 -2.721 1.00 88.62 94 LYS A C 1
ATOM 746 O O . LYS A 1 94 ? 10.802 14.533 -2.515 1.00 88.62 94 LYS A O 1
ATOM 751 N N . ALA A 1 95 ? 12.620 15.597 -3.315 1.00 87.50 95 ALA A N 1
ATOM 752 C CA . ALA A 1 95 ? 11.923 16.807 -3.764 1.00 87.50 95 ALA A CA 1
ATOM 753 C C . ALA 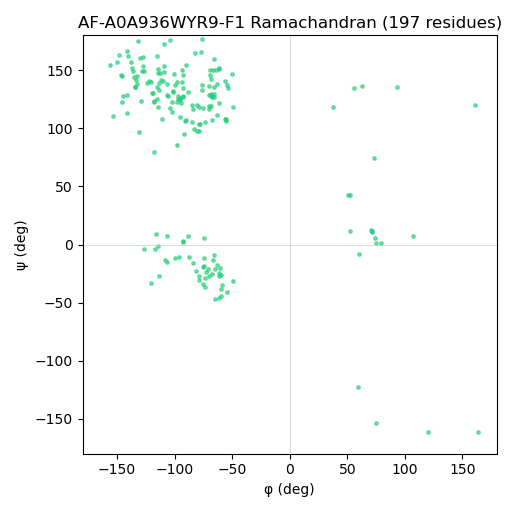A 1 95 ? 11.018 17.438 -2.676 1.00 87.50 95 ALA A C 1
ATOM 755 O O . ALA A 1 95 ? 9.878 17.809 -2.942 1.00 87.50 95 ALA A O 1
ATOM 756 N N . GLY A 1 96 ? 11.508 17.504 -1.430 1.00 86.69 96 GLY A N 1
ATOM 757 C CA . GLY A 1 96 ? 10.770 18.080 -0.296 1.00 86.69 96 GLY A CA 1
ATOM 758 C C . GLY A 1 96 ? 9.588 17.242 0.206 1.00 86.69 96 GLY A C 1
ATOM 759 O O . GLY A 1 96 ? 8.791 17.727 1.005 1.00 86.69 96 GLY A O 1
ATOM 760 N N . ARG A 1 97 ? 9.445 15.993 -0.254 1.00 88.12 97 ARG A N 1
ATOM 761 C CA . ARG A 1 97 ? 8.385 15.066 0.161 1.00 88.12 97 ARG A CA 1
ATOM 762 C C . ARG A 1 97 ? 8.991 13.868 0.885 1.00 88.12 97 ARG A C 1
ATOM 764 O O . ARG A 1 97 ? 9.971 13.287 0.416 1.00 88.12 97 ARG A O 1
ATOM 771 N N . THR A 1 98 ? 8.383 13.470 2.000 1.00 90.94 98 THR A N 1
ATOM 772 C CA . THR A 1 98 ? 8.770 12.257 2.733 1.00 90.94 98 THR A CA 1
ATOM 773 C C . THR A 1 98 ? 8.419 11.013 1.925 1.00 90.94 98 THR A C 1
ATOM 775 O O . THR A 1 98 ? 7.276 10.850 1.500 1.00 90.94 98 THR A O 1
ATOM 778 N N . MET A 1 99 ? 9.397 10.132 1.739 1.00 93.88 99 MET A N 1
ATOM 779 C CA . MET A 1 99 ? 9.210 8.815 1.137 1.00 93.88 99 MET A CA 1
ATOM 780 C C . MET A 1 99 ? 8.949 7.778 2.226 1.00 93.88 99 MET A C 1
ATOM 782 O O . MET A 1 99 ? 9.547 7.843 3.305 1.00 93.88 99 MET A O 1
ATOM 786 N N . TYR A 1 100 ? 8.118 6.791 1.918 1.00 93.56 100 TYR A N 1
ATOM 787 C CA . TYR A 1 100 ? 7.755 5.707 2.820 1.00 93.56 100 TYR A CA 1
ATOM 788 C C . TYR A 1 100 ? 7.956 4.345 2.159 1.00 93.56 100 TYR A C 1
ATOM 790 O O . TYR A 1 100 ? 7.797 4.211 0.945 1.00 93.56 100 TYR A O 1
ATOM 798 N N . THR A 1 101 ? 8.277 3.343 2.971 1.00 93.62 101 THR A N 1
ATOM 799 C CA . THR A 1 101 ? 8.207 1.922 2.613 1.00 93.62 101 THR A CA 1
ATOM 800 C C . THR A 1 101 ? 7.054 1.262 3.363 1.00 93.62 101 THR A C 1
ATOM 802 O O . THR A 1 101 ? 6.665 1.707 4.448 1.00 93.62 101 THR A O 1
ATOM 805 N N . PHE A 1 102 ? 6.517 0.195 2.775 1.00 93.19 102 PHE A N 1
ATOM 806 C CA . PHE A 1 102 ? 5.492 -0.652 3.376 1.00 93.19 102 PHE A CA 1
ATOM 807 C C . PHE A 1 102 ? 6.061 -2.058 3.532 1.00 93.19 102 PHE A C 1
ATOM 809 O O . PHE A 1 102 ? 6.483 -2.670 2.552 1.00 93.19 102 PHE A O 1
ATOM 816 N N . GLN A 1 103 ? 6.071 -2.555 4.760 1.00 91.75 103 GLN A N 1
ATOM 817 C CA . GLN A 1 103 ? 6.580 -3.873 5.125 1.00 91.75 103 GLN A CA 1
ATOM 818 C C . GLN A 1 103 ? 5.456 -4.663 5.793 1.00 91.75 103 GLN A C 1
ATOM 820 O O . GLN A 1 103 ? 4.678 -4.080 6.543 1.00 91.75 103 GLN A O 1
ATOM 825 N N . LEU A 1 104 ? 5.315 -5.961 5.542 1.00 91.38 104 LEU A N 1
ATOM 826 C CA . LEU A 1 104 ? 4.288 -6.748 6.224 1.00 91.38 104 LEU A CA 1
ATOM 827 C C . LEU A 1 104 ? 4.601 -6.827 7.728 1.00 91.38 104 LEU A C 1
ATOM 829 O O . LEU A 1 104 ? 5.735 -7.052 8.140 1.00 91.38 104 LEU A O 1
ATOM 833 N N . ALA A 1 105 ? 3.590 -6.634 8.574 1.00 90.12 105 ALA A N 1
ATOM 834 C CA . ALA A 1 105 ? 3.787 -6.606 10.022 1.00 90.12 105 ALA A CA 1
ATOM 835 C C . ALA A 1 105 ? 4.050 -7.991 10.627 1.00 90.12 105 ALA A C 1
ATOM 837 O O . ALA A 1 105 ? 4.720 -8.089 11.651 1.00 90.12 105 ALA A O 1
ATOM 838 N N . SER A 1 106 ? 3.521 -9.053 10.015 1.00 89.06 106 SER A N 1
ATOM 839 C CA . SER A 1 106 ? 3.743 -10.433 10.457 1.00 89.06 106 SER A CA 1
ATOM 840 C C . SER A 1 106 ? 5.037 -11.053 9.928 1.00 89.06 106 SER A C 1
ATOM 842 O O . SER A 1 106 ? 5.441 -12.088 10.448 1.00 89.06 106 SER A O 1
ATOM 844 N N . ASP A 1 107 ? 5.658 -10.457 8.906 1.00 88.38 107 ASP A N 1
ATOM 845 C CA . ASP A 1 107 ? 6.904 -10.939 8.306 1.00 88.38 107 ASP A CA 1
ATOM 846 C C . ASP A 1 107 ? 7.671 -9.775 7.661 1.00 88.38 107 ASP A C 1
ATOM 848 O O . ASP A 1 107 ? 7.249 -9.200 6.657 1.00 88.38 107 ASP A O 1
ATOM 852 N N . THR A 1 108 ? 8.801 -9.403 8.256 1.00 85.44 108 THR A N 1
ATOM 853 C CA . THR A 1 108 ? 9.560 -8.221 7.837 1.00 85.44 108 THR A CA 1
ATOM 854 C C . THR A 1 108 ? 10.328 -8.411 6.533 1.00 85.44 108 THR A C 1
ATOM 856 O O . THR A 1 108 ? 10.790 -7.425 5.950 1.00 85.44 108 THR A O 1
ATOM 859 N N . ASP A 1 109 ? 10.440 -9.634 6.030 1.00 86.31 109 ASP A N 1
ATOM 860 C CA . ASP A 1 109 ? 11.120 -9.870 4.757 1.00 86.31 109 ASP A CA 1
ATOM 861 C C . ASP A 1 109 ? 10.252 -9.409 3.576 1.00 86.31 109 ASP A C 1
ATOM 863 O O . ASP A 1 109 ? 10.771 -9.089 2.510 1.00 86.31 109 ASP A O 1
ATOM 867 N N . TYR A 1 110 ? 8.942 -9.246 3.798 1.00 90.44 110 TYR A N 1
ATOM 868 C CA . TYR A 1 110 ? 7.954 -8.895 2.785 1.00 90.44 110 TYR A CA 1
ATOM 869 C C . TYR A 1 110 ? 7.785 -7.382 2.679 1.00 90.44 110 TYR A C 1
ATOM 871 O O . TYR A 1 110 ? 7.159 -6.747 3.531 1.00 90.44 110 TYR A O 1
ATOM 879 N N . ASN A 1 111 ? 8.307 -6.794 1.606 1.00 92.50 111 ASN A N 1
ATOM 880 C CA . ASN A 1 111 ? 8.281 -5.351 1.379 1.00 92.50 111 ASN A CA 1
ATOM 881 C C . ASN A 1 111 ? 7.622 -5.022 0.048 1.00 92.50 111 ASN A C 1
ATOM 883 O O . ASN A 1 111 ? 7.851 -5.687 -0.956 1.00 92.50 111 ASN A O 1
ATOM 887 N N . TRP A 1 112 ? 6.806 -3.976 0.023 1.00 93.56 112 TRP A N 1
ATOM 888 C CA . TRP A 1 112 ? 6.190 -3.520 -1.215 1.00 93.56 112 TRP A CA 1
ATOM 889 C C . TRP A 1 112 ? 7.241 -3.059 -2.209 1.00 93.56 112 TRP A C 1
ATOM 891 O O . TRP A 1 112 ? 8.139 -2.296 -1.856 1.00 93.56 112 TRP A O 1
ATOM 901 N N . TYR A 1 113 ? 7.050 -3.424 -3.470 1.00 92.69 113 TYR A N 1
ATOM 902 C CA . TYR A 1 113 ? 7.780 -2.831 -4.575 1.00 92.69 113 TYR A CA 1
ATOM 903 C C . TYR A 1 113 ? 6.955 -2.835 -5.858 1.00 92.69 113 TYR A C 1
ATOM 905 O O . TYR A 1 113 ? 6.004 -3.606 -6.029 1.00 92.69 113 TYR A O 1
ATOM 913 N N . VAL A 1 114 ? 7.310 -1.925 -6.759 1.00 90.31 114 VAL A N 1
ATOM 914 C CA . VAL A 1 114 ? 6.693 -1.812 -8.076 1.00 90.31 114 VAL A CA 1
ATOM 915 C C . VAL A 1 114 ? 7.482 -2.628 -9.090 1.00 90.31 114 VAL A C 1
ATOM 917 O O . VAL A 1 114 ? 8.686 -2.426 -9.267 1.00 90.31 114 VAL A O 1
ATOM 920 N N . VAL A 1 115 ? 6.776 -3.488 -9.818 1.00 87.50 115 VAL A N 1
ATOM 921 C CA . VAL A 1 115 ? 7.293 -4.166 -11.009 1.00 87.50 115 VAL A CA 1
ATOM 922 C C . VAL A 1 115 ? 6.534 -3.738 -12.249 1.00 87.50 115 VAL A C 1
ATOM 924 O O . VAL A 1 115 ? 5.415 -3.228 -12.182 1.00 87.50 115 VAL A O 1
ATOM 927 N N . THR A 1 116 ? 7.143 -3.992 -13.399 1.00 86.00 116 THR A N 1
ATOM 928 C CA . THR A 1 116 ? 6.433 -3.974 -14.672 1.00 86.00 116 THR A CA 1
ATOM 929 C C . THR A 1 116 ? 6.091 -5.401 -15.075 1.00 86.00 116 THR A C 1
ATOM 931 O O . THR A 1 116 ? 6.906 -6.310 -14.916 1.00 86.00 116 THR A O 1
ATOM 934 N N . GLY A 1 117 ? 4.874 -5.600 -15.566 1.00 74.75 117 GLY A N 1
ATOM 935 C CA . GLY A 1 117 ? 4.375 -6.882 -16.052 1.00 74.75 117 GLY A CA 1
ATOM 936 C C . GLY A 1 117 ? 3.586 -6.701 -17.343 1.00 74.75 117 GLY A C 1
ATOM 937 O O . GLY A 1 117 ? 3.107 -5.608 -17.644 1.00 74.75 117 GLY A O 1
ATOM 938 N N . GLY A 1 118 ? 3.471 -7.766 -18.133 1.00 66.62 118 GLY A N 1
ATOM 939 C CA . GLY A 1 118 ? 2.572 -7.779 -19.285 1.00 66.62 118 GLY A CA 1
ATOM 940 C C . GLY A 1 118 ? 1.123 -7.956 -18.838 1.00 66.62 118 GLY A C 1
ATOM 941 O O . GLY A 1 118 ? 0.839 -8.785 -17.973 1.00 66.62 118 GLY A O 1
ATOM 942 N N . SER A 1 119 ? 0.207 -7.203 -19.440 1.00 68.88 119 SER A N 1
ATOM 943 C CA . SER A 1 119 ? -1.225 -7.466 -19.347 1.00 68.88 119 SER A CA 1
ATOM 944 C C . SER A 1 119 ? -1.641 -8.540 -20.348 1.00 68.88 119 SER A C 1
ATOM 946 O O . SER A 1 119 ? -0.959 -8.826 -21.334 1.00 68.88 119 SER A O 1
ATOM 948 N N . VAL A 1 120 ? -2.838 -9.079 -20.148 1.00 59.22 120 VAL A N 1
ATOM 949 C CA . VAL A 1 120 ? -3.477 -10.017 -21.085 1.00 59.22 120 VAL A CA 1
ATOM 950 C C . VAL A 1 120 ? -3.797 -9.360 -22.429 1.00 59.22 120 VAL A C 1
ATOM 952 O O . VAL A 1 120 ? -3.917 -10.037 -23.445 1.00 59.22 120 VAL A O 1
ATOM 955 N N . LEU A 1 121 ? -3.882 -8.031 -22.451 1.00 65.56 121 LEU A N 1
ATOM 956 C CA . LEU A 1 121 ? -4.081 -7.238 -23.661 1.00 65.56 121 LEU A CA 1
ATOM 957 C C . LEU A 1 121 ? -2.751 -6.861 -24.335 1.00 65.56 121 LEU A C 1
ATOM 959 O O . LEU A 1 121 ? -2.745 -6.057 -25.263 1.00 65.56 121 LEU A O 1
ATOM 963 N N . GLY A 1 122 ? -1.621 -7.403 -23.865 1.00 65.56 122 GLY A N 1
ATOM 964 C CA . GLY A 1 122 ? -0.289 -7.112 -24.400 1.00 65.56 122 GLY A CA 1
ATOM 965 C C . GLY A 1 122 ? 0.225 -5.709 -24.063 1.00 65.56 122 GLY A C 1
ATOM 966 O O . GLY A 1 122 ? 1.216 -5.263 -24.636 1.00 65.56 122 GLY A O 1
ATOM 967 N N . THR A 1 123 ? -0.435 -4.999 -23.146 1.00 72.88 123 THR A N 1
ATOM 968 C CA . THR A 1 123 ? -0.014 -3.673 -22.676 1.00 72.88 123 THR A CA 1
ATOM 969 C C . THR A 1 123 ? 0.845 -3.788 -21.422 1.00 72.88 123 THR A C 1
ATOM 971 O O . THR A 1 123 ? 0.677 -4.705 -20.623 1.00 72.88 123 THR A O 1
ATOM 974 N N . LEU A 1 124 ? 1.765 -2.844 -21.229 1.00 80.31 124 LEU A N 1
ATOM 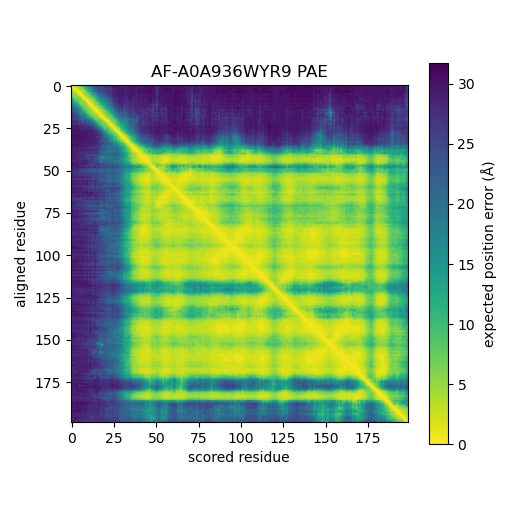975 C CA . LEU A 1 124 ? 2.568 -2.776 -20.011 1.00 80.31 124 LEU A CA 1
ATOM 976 C C . LEU A 1 124 ? 1.690 -2.360 -18.822 1.00 80.31 124 LEU A C 1
ATOM 978 O O . LEU A 1 124 ? 1.005 -1.338 -18.883 1.00 80.31 124 LEU A O 1
ATOM 982 N N . GLU A 1 125 ? 1.743 -3.127 -17.740 1.00 82.38 125 GLU A N 1
ATOM 983 C CA . GLU A 1 125 ? 1.112 -2.818 -16.460 1.00 82.38 125 GLU A CA 1
ATOM 984 C C . GLU A 1 125 ? 2.171 -2.563 -15.389 1.00 82.38 125 GLU A C 1
ATOM 986 O O . GLU A 1 125 ? 3.167 -3.280 -15.284 1.00 82.38 125 GLU A O 1
ATOM 991 N N . TYR A 1 126 ? 1.924 -1.555 -14.558 1.00 87.25 126 TYR A N 1
ATOM 992 C CA . TYR A 1 126 ? 2.716 -1.293 -13.362 1.00 87.25 126 TYR A CA 1
ATOM 993 C C . TYR A 1 126 ? 2.009 -1.954 -12.184 1.00 87.25 126 TYR A C 1
ATOM 995 O O . TYR A 1 126 ? 0.920 -1.538 -11.787 1.00 87.25 126 TYR A O 1
ATOM 1003 N N . GLN A 1 127 ? 2.597 -3.021 -11.660 1.00 85.44 127 GLN A N 1
ATOM 1004 C CA . GLN A 1 127 ? 1.981 -3.883 -10.657 1.00 85.44 127 GLN A CA 1
ATOM 1005 C C . GLN A 1 127 ? 2.663 -3.688 -9.305 1.00 85.44 127 GLN A C 1
ATOM 1007 O O . GLN A 1 127 ? 3.862 -3.410 -9.229 1.00 85.44 127 GLN A O 1
ATOM 1012 N N . LEU A 1 128 ? 1.886 -3.850 -8.236 1.00 87.19 128 LEU A N 1
ATOM 1013 C CA . LEU A 1 128 ? 2.400 -3.877 -6.874 1.00 87.19 128 LEU A CA 1
ATOM 1014 C C . LEU A 1 128 ? 2.630 -5.338 -6.460 1.00 87.19 128 LEU A C 1
ATOM 1016 O O . LEU A 1 128 ? 1.710 -6.148 -6.554 1.00 87.19 128 LEU A O 1
ATOM 1020 N N . ASN A 1 129 ? 3.838 -5.659 -6.002 1.00 88.00 129 ASN A N 1
ATOM 1021 C CA . ASN A 1 129 ? 4.219 -6.982 -5.500 1.00 88.00 129 ASN A CA 1
ATOM 1022 C C . ASN A 1 129 ? 4.946 -6.866 -4.158 1.00 88.00 129 ASN A C 1
ATOM 1024 O O . ASN A 1 129 ? 5.232 -5.760 -3.687 1.00 88.00 129 ASN A O 1
ATOM 1028 N N . VAL A 1 130 ? 5.247 -8.016 -3.552 1.00 89.62 130 VAL A N 1
ATOM 1029 C CA . VAL A 1 130 ? 6.162 -8.096 -2.410 1.00 89.62 130 VAL A CA 1
ATOM 1030 C C . VAL A 1 130 ? 7.507 -8.672 -2.814 1.00 89.62 130 VAL A C 1
ATOM 1032 O O . VAL A 1 130 ? 7.606 -9.737 -3.425 1.00 89.62 130 VAL A O 1
ATOM 1035 N N . ASP A 1 131 ? 8.545 -7.936 -2.460 1.00 87.56 131 ASP A N 1
ATOM 1036 C CA . ASP A 1 131 ? 9.902 -8.427 -2.377 1.00 87.56 131 ASP A CA 1
ATOM 1037 C C . ASP A 1 131 ? 10.019 -9.256 -1.101 1.00 87.56 131 ASP A C 1
ATOM 1039 O O . ASP A 1 131 ? 9.536 -8.822 -0.060 1.00 87.56 131 ASP A O 1
ATOM 1043 N N . VAL A 1 132 ? 10.608 -10.443 -1.207 1.00 83.25 132 VAL A N 1
ATOM 1044 C CA . VAL A 1 132 ? 10.744 -11.414 -0.109 1.00 83.25 132 VAL A CA 1
ATOM 1045 C C . VAL A 1 132 ? 12.201 -11.690 0.257 1.00 83.25 132 VAL A C 1
ATOM 1047 O O . VAL A 1 132 ? 12.452 -12.474 1.164 1.00 83.25 132 VAL A O 1
ATOM 1050 N N . ASP A 1 133 ? 13.162 -11.120 -0.476 1.00 79.38 133 ASP A N 1
ATOM 1051 C CA . ASP A 1 133 ? 14.597 -11.246 -0.182 1.00 79.38 133 ASP A CA 1
ATOM 1052 C C . ASP A 1 133 ? 15.234 -9.905 0.219 1.00 79.38 133 ASP A C 1
ATOM 1054 O O . ASP A 1 133 ? 16.417 -9.841 0.561 1.00 79.38 133 ASP A O 1
ATOM 1058 N N . GLY A 1 134 ? 14.438 -8.833 0.215 1.00 77.06 134 GLY A N 1
ATOM 1059 C CA . GLY A 1 134 ? 14.827 -7.501 0.662 1.00 77.06 134 GLY A CA 1
ATOM 1060 C C . GLY A 1 134 ? 15.730 -6.751 -0.319 1.00 77.06 134 GLY A C 1
ATOM 1061 O O . GLY A 1 134 ? 16.127 -5.616 -0.031 1.00 77.06 134 GLY A O 1
ATOM 1062 N N . SER A 1 135 ? 16.054 -7.339 -1.476 1.00 82.81 135 SER A N 1
ATOM 1063 C CA . SER A 1 135 ? 16.971 -6.759 -2.465 1.00 82.81 135 SER A CA 1
ATOM 1064 C C . SER A 1 135 ? 16.492 -5.422 -3.033 1.00 82.81 135 SER A C 1
ATOM 1066 O O . SER A 1 135 ? 17.301 -4.596 -3.464 1.00 82.81 135 SER A O 1
ATOM 1068 N N . THR A 1 136 ? 15.187 -5.163 -3.000 1.00 83.19 136 THR A N 1
ATOM 1069 C CA . THR A 1 136 ? 14.570 -3.967 -3.581 1.00 83.19 136 THR A CA 1
ATOM 1070 C C . THR A 1 136 ? 14.261 -2.880 -2.555 1.00 83.19 136 THR A C 1
ATOM 1072 O O . THR A 1 136 ? 14.010 -1.744 -2.957 1.00 83.19 136 THR A O 1
ATOM 1075 N N . VAL A 1 137 ? 14.344 -3.156 -1.248 1.00 79.06 137 VAL A N 1
ATOM 1076 C CA . VAL A 1 137 ? 13.935 -2.222 -0.172 1.00 79.06 137 VAL A CA 1
ATOM 1077 C C . VAL A 1 137 ? 14.702 -0.895 -0.220 1.00 79.06 137 VAL A C 1
ATOM 1079 O O . VAL A 1 137 ? 14.150 0.171 0.056 1.00 79.06 137 VAL A O 1
ATOM 1082 N N . GLY A 1 138 ? 15.979 -0.934 -0.612 1.00 84.44 138 GLY A N 1
ATOM 1083 C CA . GLY A 1 138 ? 16.806 0.267 -0.772 1.00 84.44 138 GLY A CA 1
ATOM 1084 C C . GLY A 1 138 ? 16.492 1.088 -2.030 1.00 84.44 138 GLY A C 1
ATOM 1085 O O . GLY A 1 138 ? 16.824 2.279 -2.088 1.00 84.44 138 GLY A O 1
ATOM 1086 N N . SER A 1 139 ? 15.843 0.478 -3.023 1.00 92.56 139 SER A N 1
ATOM 1087 C CA . SER A 1 139 ? 15.571 1.072 -4.333 1.00 92.56 139 SER A CA 1
ATOM 1088 C C . SER A 1 139 ? 14.414 2.073 -4.292 1.00 92.56 139 SER A C 1
ATOM 1090 O O . SER A 1 139 ? 13.627 2.128 -3.349 1.00 92.56 139 SER A O 1
ATOM 1092 N N . GLU A 1 140 ? 14.280 2.880 -5.342 1.00 94.00 140 GLU A N 1
ATOM 1093 C CA . GLU A 1 140 ? 13.110 3.750 -5.495 1.00 94.00 140 GLU A CA 1
ATOM 1094 C C . GLU A 1 140 ? 11.828 2.971 -5.821 1.00 94.00 140 GLU A C 1
ATOM 1096 O O . GLU A 1 140 ? 10.736 3.477 -5.567 1.00 94.00 140 GLU A O 1
ATOM 1101 N N . GLN A 1 141 ? 11.937 1.740 -6.336 1.00 94.44 141 GLN A N 1
ATOM 1102 C CA . GLN A 1 141 ? 10.787 0.890 -6.671 1.00 94.44 141 GLN A CA 1
ATOM 1103 C C . GLN A 1 141 ? 10.013 0.449 -5.426 1.00 94.44 141 GLN A C 1
ATOM 1105 O O . GLN A 1 141 ? 8.816 0.196 -5.528 1.00 94.44 141 GLN A O 1
ATOM 1110 N N . ALA A 1 142 ? 10.669 0.401 -4.264 1.00 95.12 142 ALA A N 1
ATOM 1111 C CA . ALA A 1 142 ? 10.057 0.082 -2.974 1.00 95.12 142 ALA A CA 1
ATOM 1112 C C . ALA A 1 142 ? 9.590 1.319 -2.182 1.00 95.12 142 ALA A C 1
ATOM 1114 O O . ALA A 1 142 ? 9.133 1.200 -1.043 1.00 95.12 142 ALA A O 1
ATOM 1115 N N . LYS A 1 143 ? 9.716 2.524 -2.756 1.00 95.81 143 LYS A N 1
ATOM 1116 C CA . LYS A 1 143 ? 9.418 3.789 -2.073 1.00 95.81 143 LYS A CA 1
ATOM 1117 C C . LYS A 1 143 ? 8.186 4.461 -2.660 1.00 95.81 143 LYS A C 1
ATOM 1119 O O . LYS A 1 143 ? 7.981 4.507 -3.876 1.00 95.81 143 LYS A O 1
ATOM 1124 N N . PHE A 1 144 ? 7.395 5.049 -1.772 1.00 94.69 144 PHE A N 1
ATOM 1125 C CA . PHE A 1 144 ? 6.126 5.678 -2.109 1.00 94.69 144 PHE A CA 1
ATOM 1126 C C . PHE A 1 144 ? 5.973 7.027 -1.414 1.00 94.69 144 PHE A C 1
ATOM 1128 O O . PHE A 1 144 ? 6.454 7.226 -0.297 1.00 94.69 144 PHE A O 1
ATOM 1135 N N . PHE A 1 145 ? 5.257 7.947 -2.050 1.00 92.94 145 PHE A N 1
ATOM 1136 C CA . PHE A 1 145 ? 4.716 9.116 -1.369 1.00 92.94 145 PHE A CA 1
ATOM 1137 C C . PHE A 1 145 ? 3.295 8.812 -0.899 1.00 92.94 145 PHE A C 1
ATOM 1139 O O . PHE A 1 145 ? 2.481 8.286 -1.658 1.00 92.94 145 PHE A O 1
ATOM 1146 N N . ILE A 1 146 ? 2.985 9.181 0.342 1.00 91.06 146 ILE A N 1
ATOM 1147 C CA . ILE A 1 146 ? 1.627 9.133 0.887 1.00 91.06 146 ILE A CA 1
ATOM 1148 C C . ILE A 1 146 ? 1.092 10.561 0.877 1.00 91.06 146 ILE A C 1
ATOM 1150 O O . ILE A 1 146 ? 1.712 11.442 1.468 1.00 91.06 146 ILE A O 1
ATOM 1154 N N . ASN A 1 147 ? -0.041 10.797 0.214 1.00 85.69 147 ASN A N 1
ATOM 1155 C CA . ASN A 1 147 ? -0.687 12.109 0.204 1.00 85.69 147 ASN A CA 1
ATOM 1156 C C . ASN A 1 147 ? -2.050 12.026 0.883 1.00 85.69 147 ASN A C 1
ATOM 1158 O O . ASN A 1 147 ? -2.907 11.238 0.477 1.00 85.69 147 ASN A O 1
ATOM 1162 N N . LYS A 1 148 ? -2.266 12.880 1.880 1.00 84.62 148 LYS A N 1
ATOM 1163 C CA . LYS A 1 148 ? -3.554 13.087 2.544 1.00 84.62 148 LYS A CA 1
ATOM 1164 C C . LYS A 1 148 ? -4.542 13.741 1.581 1.00 84.62 148 LYS A C 1
ATOM 1166 O O . LYS A 1 148 ? -4.244 14.776 0.993 1.00 84.62 148 LYS A O 1
ATOM 1171 N N . VAL A 1 149 ? -5.719 13.137 1.422 1.00 81.50 149 VAL A N 1
ATOM 1172 C CA . VAL A 1 149 ? -6.772 13.642 0.518 1.00 81.50 149 VAL A CA 1
ATOM 1173 C C . VAL A 1 149 ? -8.008 14.107 1.285 1.00 81.50 149 VAL A C 1
ATOM 1175 O O . VAL A 1 149 ? -8.722 14.990 0.825 1.00 81.50 149 VAL A O 1
ATOM 1178 N N . GLY A 1 150 ? -8.256 13.555 2.472 1.00 81.56 150 GLY A N 1
ATOM 1179 C CA . GLY A 1 150 ? -9.371 13.963 3.323 1.00 81.56 150 GLY A CA 1
ATOM 1180 C C . GLY A 1 150 ? -9.674 12.932 4.399 1.00 81.56 150 GLY A C 1
ATOM 1181 O O . GLY A 1 150 ? -8.855 12.066 4.682 1.00 81.56 150 GLY A O 1
ATOM 1182 N N . GLU A 1 151 ? -10.863 12.992 4.976 1.00 81.44 151 GLU A N 1
ATOM 1183 C CA . GLU A 1 151 ? -11.341 12.026 5.964 1.00 81.44 151 GLU A CA 1
ATOM 1184 C C . GLU A 1 151 ? -12.788 11.644 5.635 1.00 81.44 151 GLU A C 1
ATOM 1186 O O . GLU A 1 151 ? -13.556 12.479 5.152 1.00 81.44 151 GLU A O 1
ATOM 1191 N N . LYS A 1 152 ? -13.166 10.384 5.865 1.00 73.75 152 LYS A N 1
ATOM 1192 C CA . LYS A 1 152 ? -14.548 9.905 5.720 1.00 73.75 152 LYS A CA 1
ATOM 1193 C C . LYS A 1 152 ? -14.833 8.847 6.778 1.00 73.75 152 LYS A C 1
ATOM 1195 O O . LYS A 1 152 ? -14.088 7.878 6.895 1.00 73.75 152 LYS A O 1
ATOM 1200 N N . ASN A 1 153 ? -15.919 9.018 7.531 1.00 74.00 153 ASN A N 1
ATOM 1201 C CA . ASN A 1 153 ? -16.347 8.090 8.587 1.00 74.00 153 ASN A CA 1
ATOM 1202 C C . ASN A 1 153 ? -15.233 7.775 9.610 1.00 74.00 153 ASN A C 1
ATOM 1204 O O . ASN A 1 153 ? -15.029 6.613 9.959 1.00 74.00 153 ASN A O 1
ATOM 1208 N N . GLY A 1 154 ? -14.473 8.794 10.034 1.00 74.25 154 GLY A N 1
ATOM 1209 C CA . GLY A 1 154 ? -13.362 8.641 10.983 1.00 74.25 154 GLY A CA 1
ATOM 1210 C C . GLY A 1 154 ? -12.132 7.919 10.420 1.00 74.25 154 GLY A C 1
ATOM 1211 O O . GLY A 1 154 ? -11.268 7.495 11.183 1.00 74.25 154 GLY A O 1
ATOM 1212 N N . LYS A 1 155 ? -12.056 7.731 9.095 1.00 77.88 155 LYS A N 1
ATOM 1213 C CA . LYS A 1 155 ? -10.927 7.094 8.406 1.00 77.88 155 LYS A CA 1
ATOM 1214 C C . LYS A 1 155 ? -10.206 8.106 7.532 1.00 77.88 155 LYS A C 1
ATOM 1216 O O . LYS A 1 155 ? -10.832 8.807 6.732 1.00 77.88 155 LYS A O 1
ATOM 1221 N N . GLN A 1 156 ? -8.882 8.125 7.641 1.00 84.31 156 GLN A N 1
ATOM 1222 C CA . GLN A 1 156 ? -8.031 8.921 6.772 1.00 84.31 156 GLN A CA 1
ATOM 1223 C C . GLN A 1 156 ? -8.119 8.404 5.329 1.00 84.31 156 GLN A C 1
ATOM 1225 O O . GLN A 1 156 ? -7.856 7.235 5.057 1.00 84.31 156 GLN A O 1
ATOM 1230 N N . LEU A 1 157 ? -8.421 9.301 4.395 1.00 82.38 157 LEU A N 1
ATOM 1231 C CA . LEU A 1 157 ? -8.302 9.046 2.965 1.00 82.38 157 LEU A CA 1
ATOM 1232 C C . LEU A 1 157 ? -6.923 9.498 2.490 1.00 82.38 157 LEU A C 1
ATOM 1234 O O . LEU A 1 157 ? -6.527 10.650 2.713 1.00 82.38 157 LEU A O 1
ATOM 1238 N N . ILE A 1 158 ? -6.208 8.593 1.831 1.00 86.88 158 ILE A N 1
ATOM 1239 C CA . ILE A 1 158 ? -4.893 8.848 1.247 1.00 86.88 158 ILE A CA 1
ATOM 1240 C C . ILE A 1 158 ? -4.850 8.438 -0.223 1.00 86.88 158 ILE A C 1
ATOM 1242 O O . ILE A 1 158 ? -5.652 7.628 -0.684 1.00 86.88 158 ILE A O 1
ATOM 1246 N N . THR A 1 159 ? -3.864 8.965 -0.938 1.00 87.31 159 THR A N 1
ATOM 1247 C CA . THR A 1 159 ? -3.338 8.356 -2.163 1.00 87.31 159 THR A CA 1
ATOM 1248 C C . THR A 1 159 ? -1.918 7.880 -1.910 1.00 87.31 159 THR A C 1
ATOM 1250 O O . THR A 1 159 ? -1.184 8.491 -1.130 1.00 87.31 159 THR A O 1
ATOM 1253 N N . ILE A 1 160 ? -1.541 6.796 -2.580 1.00 91.62 160 ILE A N 1
ATOM 1254 C CA . ILE A 1 160 ? -0.189 6.241 -2.548 1.00 91.62 160 ILE A CA 1
ATOM 1255 C C . ILE A 1 160 ? 0.383 6.395 -3.954 1.00 91.62 160 ILE A C 1
ATOM 1257 O O . ILE A 1 160 ? -0.185 5.872 -4.910 1.00 91.62 160 ILE A O 1
ATOM 1261 N N . GLU A 1 161 ? 1.467 7.149 -4.086 1.00 91.81 161 GLU A N 1
ATOM 1262 C CA . GLU A 1 161 ? 2.149 7.443 -5.351 1.00 91.81 161 GLU A CA 1
ATOM 1263 C C . GLU A 1 161 ? 3.504 6.735 -5.396 1.00 91.81 161 GLU A C 1
ATOM 1265 O O . GLU A 1 161 ? 4.218 6.714 -4.394 1.00 91.81 161 GLU A O 1
ATOM 1270 N N . SER A 1 162 ? 3.894 6.196 -6.551 1.00 93.50 162 SER A N 1
ATOM 1271 C CA . SER A 1 162 ? 5.240 5.642 -6.730 1.00 93.50 162 SER A CA 1
ATOM 1272 C C . SER A 1 162 ? 6.304 6.737 -6.752 1.00 93.50 162 SER A C 1
ATOM 1274 O O . SER A 1 162 ? 6.166 7.739 -7.453 1.00 93.50 162 SER A O 1
ATOM 1276 N N . VAL A 1 163 ? 7.415 6.511 -6.048 1.00 94.69 163 VAL A N 1
ATOM 1277 C CA . VAL A 1 163 ? 8.617 7.346 -6.196 1.00 94.69 163 VAL A CA 1
ATOM 1278 C C . VAL A 1 163 ? 9.333 7.059 -7.519 1.00 94.69 163 VAL A C 1
ATOM 1280 O O . VAL A 1 163 ? 9.869 7.984 -8.131 1.00 94.69 163 VAL A O 1
ATOM 1283 N N . PHE A 1 164 ? 9.343 5.797 -7.956 1.00 94.44 164 PHE A N 1
ATOM 1284 C CA . PHE A 1 164 ? 10.024 5.358 -9.177 1.00 94.44 164 PHE A CA 1
ATOM 1285 C C . PHE A 1 164 ? 9.282 5.758 -10.457 1.00 94.44 164 PHE A C 1
ATOM 1287 O O . PHE A 1 164 ? 9.910 6.117 -11.450 1.00 94.44 164 PHE A O 1
ATOM 1294 N N . TYR A 1 165 ? 7.947 5.773 -10.413 1.00 91.88 165 TYR A N 1
ATOM 1295 C CA . TYR A 1 165 ? 7.094 6.277 -11.489 1.00 91.88 165 TYR A CA 1
ATOM 1296 C C . TYR A 1 165 ? 6.258 7.474 -11.002 1.00 91.88 165 TYR A C 1
ATOM 1298 O O . TYR A 1 165 ? 5.078 7.307 -10.684 1.00 91.88 165 TYR A O 1
ATOM 1306 N N . PRO A 1 166 ? 6.834 8.692 -10.938 1.00 89.25 166 PRO A N 1
ATOM 1307 C CA . PRO A 1 166 ? 6.111 9.879 -10.488 1.00 89.25 166 PRO A CA 1
ATOM 1308 C C . PRO A 1 166 ? 4.814 10.113 -11.272 1.00 89.25 166 PRO A C 1
ATOM 1310 O O . PRO A 1 166 ? 4.773 9.982 -12.500 1.00 89.25 166 PRO A O 1
ATOM 1313 N N . GLY A 1 167 ? 3.744 10.471 -10.564 1.00 86.69 167 GLY A N 1
ATOM 1314 C CA . GLY A 1 167 ? 2.402 10.639 -11.130 1.00 86.69 167 GLY A CA 1
ATOM 1315 C C . GLY A 1 167 ? 1.621 9.339 -11.366 1.00 86.69 167 GLY A C 1
ATOM 1316 O O . GLY A 1 167 ? 0.485 9.408 -11.844 1.00 86.69 167 GLY A O 1
ATOM 1317 N N . TYR A 1 168 ? 2.185 8.175 -11.028 1.00 89.56 168 TYR A N 1
ATOM 1318 C CA . TYR A 1 168 ? 1.458 6.908 -10.990 1.00 89.56 168 TYR A CA 1
ATOM 1319 C C . TYR A 1 168 ? 1.015 6.597 -9.564 1.00 89.56 168 TYR A C 1
ATOM 1321 O O . TYR A 1 168 ? 1.828 6.536 -8.638 1.00 89.56 168 TYR A O 1
ATOM 1329 N N . PHE A 1 169 ? -0.283 6.368 -9.399 1.00 89.56 169 PHE A N 1
ATOM 1330 C CA . PHE A 1 169 ? -0.912 6.136 -8.104 1.00 89.56 169 PHE A CA 1
ATOM 1331 C C . PHE A 1 169 ? -1.466 4.725 -8.020 1.00 89.56 169 PHE A C 1
ATOM 1333 O O . PHE A 1 169 ? -1.942 4.185 -9.020 1.00 89.56 169 PHE A O 1
ATOM 1340 N N . LEU A 1 170 ? -1.440 4.160 -6.815 1.00 88.00 170 LEU A N 1
ATOM 1341 C CA . LEU A 1 170 ? -2.116 2.910 -6.513 1.00 88.00 170 LEU A CA 1
ATOM 1342 C C . LEU A 1 170 ? -3.621 3.088 -6.728 1.00 88.00 170 LEU A C 1
ATOM 1344 O O . LEU A 1 170 ? -4.253 3.943 -6.102 1.00 88.00 170 LEU A O 1
ATOM 1348 N N . ILE A 1 171 ? -4.185 2.274 -7.610 1.00 82.25 171 ILE A N 1
ATOM 1349 C CA . ILE A 1 171 ? -5.608 2.248 -7.920 1.00 82.25 171 ILE A CA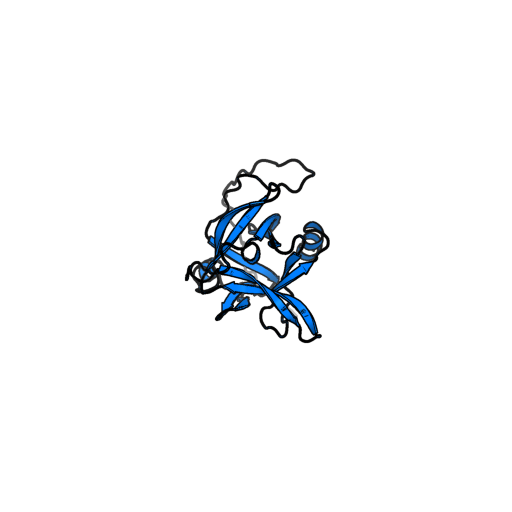 1
ATOM 1350 C C . ILE A 1 171 ? -6.158 0.832 -7.770 1.00 82.25 171 ILE A C 1
ATOM 1352 O O . ILE A 1 171 ? -5.473 -0.160 -8.022 1.00 82.25 171 ILE A O 1
ATOM 1356 N N . ASN A 1 172 ? -7.429 0.753 -7.390 1.00 77.25 172 ASN A N 1
ATOM 1357 C CA . ASN A 1 172 ? -8.199 -0.481 -7.436 1.00 77.25 172 ASN A CA 1
ATOM 1358 C C . ASN A 1 172 ? -8.780 -0.641 -8.844 1.00 77.25 172 ASN A C 1
ATOM 1360 O O . ASN A 1 172 ? -9.534 0.215 -9.304 1.00 77.25 172 ASN A O 1
ATOM 1364 N N . THR A 1 173 ? -8.433 -1.728 -9.525 1.00 70.88 173 THR A N 1
ATOM 1365 C CA . THR A 1 173 ? -8.905 -2.015 -10.890 1.00 70.88 173 THR A CA 1
ATOM 1366 C C . THR A 1 173 ? -9.948 -3.128 -10.944 1.00 70.88 173 THR A C 1
ATOM 1368 O O . THR A 1 173 ? -10.370 -3.530 -12.025 1.00 70.88 173 THR A O 1
ATOM 1371 N N . GLY A 1 174 ? -10.422 -3.607 -9.789 1.00 63.91 174 GLY A N 1
ATOM 1372 C CA . GLY A 1 174 ? -11.327 -4.752 -9.714 1.00 63.91 174 GLY A CA 1
ATOM 1373 C C . GLY A 1 174 ? -10.601 -6.075 -9.969 1.00 63.91 174 GLY A C 1
ATOM 1374 O O . GLY A 1 174 ? -9.419 -6.198 -9.686 1.00 63.91 174 GLY A O 1
ATOM 1375 N N . HIS A 1 175 ? -11.300 -7.104 -10.454 1.00 52.34 175 HIS A N 1
ATOM 1376 C CA . HIS A 1 175 ? -10.632 -8.347 -10.857 1.00 52.34 175 HIS A CA 1
ATOM 1377 C C . HIS A 1 175 ? -9.973 -8.154 -12.225 1.00 52.34 175 HIS A C 1
ATOM 1379 O O . HIS A 1 175 ? -10.651 -8.187 -13.249 1.00 52.34 175 HIS A O 1
ATOM 1385 N N . THR A 1 176 ? -8.654 -7.981 -12.247 1.00 51.38 176 THR A N 1
ATOM 1386 C CA . THR A 1 176 ? -7.851 -8.185 -13.458 1.00 51.38 176 THR A CA 1
ATOM 1387 C C . THR A 1 176 ? -7.389 -9.645 -13.520 1.00 51.38 176 THR A C 1
ATOM 1389 O O . THR A 1 176 ? -7.298 -10.321 -12.493 1.00 51.38 176 THR A O 1
ATOM 1392 N N . GLN A 1 177 ? -7.108 -10.164 -14.721 1.00 47.50 177 GLN A N 1
ATOM 1393 C CA . GLN A 1 177 ? -6.660 -11.556 -14.908 1.00 47.50 177 GLN A CA 1
ATOM 1394 C C . GLN A 1 177 ? -5.338 -11.876 -14.182 1.00 47.50 177 GLN A C 1
ATOM 1396 O O . GLN A 1 177 ? -5.086 -13.035 -13.876 1.00 47.50 177 GLN A O 1
ATOM 1401 N N . ALA A 1 178 ? -4.540 -10.860 -13.833 1.00 49.88 178 ALA A N 1
ATOM 1402 C CA . ALA A 1 178 ? -3.339 -11.003 -13.008 1.00 49.88 178 ALA A CA 1
ATOM 1403 C C . ALA A 1 178 ? -3.632 -11.233 -11.508 1.00 49.88 178 ALA A C 1
ATOM 1405 O O . ALA A 1 178 ? -2.705 -11.230 -10.710 1.00 49.88 178 ALA A O 1
ATOM 1406 N N . ALA A 1 179 ? -4.899 -11.400 -11.108 1.00 49.03 179 ALA A N 1
ATOM 1407 C CA . ALA A 1 179 ? -5.361 -11.672 -9.740 1.00 49.03 179 ALA A CA 1
ATOM 1408 C C . ALA A 1 179 ? -5.015 -10.617 -8.664 1.00 49.03 179 ALA A C 1
ATOM 1410 O O . ALA A 1 179 ? -5.583 -10.665 -7.574 1.00 49.03 179 ALA A O 1
ATOM 1411 N N . ASN A 1 180 ? -4.186 -9.617 -8.965 1.00 60.56 180 ASN A N 1
ATOM 1412 C CA . ASN A 1 180 ? -3.732 -8.645 -7.971 1.00 60.56 180 ASN A CA 1
ATOM 1413 C C . ASN A 1 180 ? -4.782 -7.566 -7.665 1.00 60.56 180 ASN A C 1
ATOM 1415 O O . ASN A 1 180 ? -4.813 -7.024 -6.571 1.00 60.56 180 ASN A O 1
ATOM 1419 N N . GLY A 1 181 ? -5.688 -7.229 -8.585 1.00 68.50 181 GLY A N 1
ATOM 1420 C CA . GLY A 1 181 ? -6.748 -6.227 -8.357 1.00 68.50 181 GLY A CA 1
ATOM 1421 C C . GLY A 1 181 ? -6.304 -4.850 -7.830 1.00 68.50 181 GLY A C 1
ATOM 1422 O O . GLY A 1 181 ? -7.134 -4.028 -7.433 1.00 68.50 181 GLY A O 1
ATOM 1423 N N . VAL A 1 182 ? -4.994 -4.604 -7.863 1.00 78.75 182 VAL A N 1
ATOM 1424 C CA . VAL A 1 182 ? -4.303 -3.347 -7.625 1.00 78.75 182 VAL A CA 1
ATOM 1425 C C . VAL A 1 182 ? -3.258 -3.149 -8.703 1.00 78.75 182 VAL A C 1
ATOM 1427 O O . VAL A 1 182 ? -2.511 -4.066 -9.045 1.00 78.75 182 VAL A O 1
ATOM 1430 N N . LEU A 1 183 ? -3.203 -1.933 -9.225 1.00 83.88 183 LEU A N 1
ATOM 1431 C CA . LEU A 1 183 ? -2.225 -1.501 -10.215 1.00 83.88 183 LEU A CA 1
ATOM 1432 C C . LEU A 1 183 ? -1.788 -0.079 -9.887 1.00 83.88 183 LEU A C 1
ATOM 1434 O O . LEU A 1 183 ? -2.478 0.645 -9.167 1.00 83.88 183 LEU A O 1
ATOM 1438 N N . LEU A 1 184 ? -0.663 0.339 -10.449 1.00 86.81 184 LEU A N 1
ATOM 1439 C CA . LEU A 1 184 ? -0.295 1.738 -10.510 1.00 86.81 184 LEU A CA 1
ATOM 1440 C C . LEU A 1 184 ? -0.693 2.297 -11.870 1.00 86.81 184 LEU A C 1
ATOM 1442 O O . LEU A 1 184 ? -0.336 1.756 -12.915 1.00 86.81 184 LEU A O 1
ATOM 1446 N N . SER A 1 185 ? -1.432 3.398 -11.858 1.00 84.50 185 SER A N 1
ATOM 1447 C CA . SER A 1 185 ? -1.862 4.054 -13.087 1.00 84.50 185 SER A CA 1
ATOM 1448 C C . SER A 1 185 ? -1.716 5.556 -12.987 1.00 84.50 185 SER A C 1
ATOM 1450 O O . SER A 1 185 ? -1.797 6.150 -11.906 1.00 84.50 185 SER A O 1
ATOM 1452 N N . LYS A 1 186 ? -1.510 6.176 -14.145 1.00 85.31 186 LYS A N 1
ATOM 1453 C CA . LYS A 1 186 ? -1.499 7.623 -14.268 1.00 85.31 186 LYS A CA 1
ATOM 1454 C C . LYS A 1 186 ? -2.925 8.125 -14.078 1.00 85.31 186 LYS A C 1
ATOM 1456 O O . LYS A 1 186 ? -3.819 7.774 -14.843 1.00 85.31 186 LYS A O 1
ATOM 1461 N N . THR A 1 187 ? -3.138 8.956 -13.067 1.00 66.06 187 THR A N 1
ATOM 1462 C CA . THR A 1 187 ? -4.443 9.582 -12.819 1.00 66.06 187 THR A CA 1
ATOM 1463 C C . THR A 1 187 ? -4.332 11.089 -13.017 1.00 66.06 187 THR A C 1
ATOM 1465 O O . THR A 1 187 ? -3.268 11.686 -12.830 1.00 66.06 187 THR A O 1
ATOM 1468 N N . GLN A 1 188 ? -5.431 11.722 -13.425 1.00 51.94 188 GLN A N 1
ATOM 1469 C CA . GLN A 1 188 ? -5.530 13.176 -13.402 1.00 51.94 188 GLN A CA 1
ATOM 1470 C C . GLN A 1 188 ? -5.823 13.600 -11.959 1.00 51.94 188 GLN A C 1
ATOM 1472 O O . GLN A 1 188 ? -6.961 13.535 -11.531 1.00 51.94 188 GLN A O 1
ATOM 1477 N N . ALA A 1 189 ? -4.787 13.989 -11.214 1.00 50.41 189 ALA A N 1
ATOM 1478 C CA . ALA A 1 189 ? -4.823 14.604 -9.881 1.00 50.41 189 ALA A CA 1
ATOM 1479 C C . ALA A 1 189 ? -5.564 13.841 -8.737 1.00 50.41 189 ALA A C 1
ATOM 1481 O O . ALA A 1 189 ? -6.731 13.466 -8.856 1.00 50.41 189 ALA A O 1
ATOM 1482 N N . PRO A 1 190 ? -4.969 13.743 -7.527 1.00 49.72 190 PRO A N 1
ATOM 1483 C CA . PRO A 1 190 ? -5.615 13.151 -6.340 1.00 49.72 190 PRO A CA 1
ATOM 1484 C C . PRO A 1 190 ? -7.033 13.680 -6.030 1.00 49.72 190 PRO A C 1
ATOM 1486 O O . PRO A 1 190 ? -7.889 12.944 -5.542 1.00 49.72 190 PRO A O 1
ATOM 1489 N N . ALA A 1 191 ? -7.310 14.947 -6.359 1.00 47.50 191 ALA A N 1
ATOM 1490 C CA . ALA A 1 191 ? -8.603 15.598 -6.141 1.00 47.50 191 ALA A CA 1
ATOM 1491 C C . ALA A 1 191 ? -9.736 15.088 -7.056 1.00 47.50 191 ALA A C 1
ATOM 1493 O O . ALA A 1 191 ? -10.907 15.143 -6.680 1.00 47.50 191 ALA A O 1
ATOM 1494 N N . GLN A 1 192 ? -9.420 14.587 -8.252 1.00 45.56 192 GLN A N 1
ATOM 1495 C CA . GLN A 1 192 ? -10.423 14.043 -9.174 1.00 45.56 192 GLN A CA 1
ATOM 1496 C C . GLN A 1 192 ? -10.842 12.631 -8.754 1.00 45.56 192 GLN A C 1
ATOM 1498 O O . GLN A 1 192 ? -12.006 12.269 -8.901 1.00 45.56 192 GLN A O 1
ATOM 1503 N N . PHE A 1 193 ? -9.927 11.882 -8.128 1.00 50.72 193 PHE A N 1
ATOM 1504 C CA . PHE A 1 193 ? -10.239 10.622 -7.458 1.00 50.72 193 PHE A CA 1
ATOM 1505 C C . PHE A 1 193 ? -11.245 10.856 -6.320 1.00 50.72 193 PHE A C 1
ATOM 1507 O O . PHE A 1 193 ? -12.272 10.197 -6.279 1.00 50.72 193 PHE A O 1
ATOM 1514 N N . TYR A 1 194 ? -11.051 11.877 -5.473 1.00 48.50 194 TYR A N 1
ATOM 1515 C CA . TYR A 1 194 ? -11.981 12.206 -4.377 1.00 48.50 194 TYR A CA 1
ATOM 1516 C C . TYR A 1 194 ? -13.440 12.406 -4.835 1.00 48.50 194 TYR A C 1
ATOM 1518 O O . TYR A 1 194 ? -14.360 11.899 -4.192 1.00 48.50 194 TYR A O 1
ATOM 1526 N N . LYS A 1 195 ? -13.668 13.070 -5.980 1.00 42.28 195 LYS A N 1
ATOM 1527 C CA . LYS A 1 195 ? -15.022 13.288 -6.529 1.00 42.28 195 LYS A CA 1
ATOM 1528 C C . LYS A 1 195 ? -15.766 11.991 -6.868 1.00 42.28 195 LYS A C 1
ATOM 1530 O O . LYS A 1 195 ? -16.991 11.981 -6.805 1.00 42.28 195 LYS A O 1
ATOM 1535 N N . ASN A 1 196 ? -15.042 10.916 -7.177 1.00 41.34 196 ASN A N 1
ATOM 1536 C CA . ASN A 1 196 ? -15.623 9.619 -7.528 1.00 41.34 196 ASN A CA 1
ATOM 1537 C C . ASN A 1 196 ? -15.893 8.721 -6.305 1.00 41.34 196 ASN A C 1
ATOM 1539 O O . ASN A 1 196 ? -16.539 7.692 -6.449 1.00 41.34 196 ASN A O 1
ATOM 1543 N N . PHE A 1 197 ? -15.398 9.081 -5.113 1.00 40.25 197 PHE A N 1
ATOM 1544 C CA . PHE A 1 197 ? -15.541 8.286 -3.878 1.00 40.25 197 PHE A CA 1
ATOM 1545 C C . PHE A 1 197 ? -16.504 8.900 -2.853 1.00 40.25 197 PHE A C 1
ATOM 1547 O O . PHE A 1 197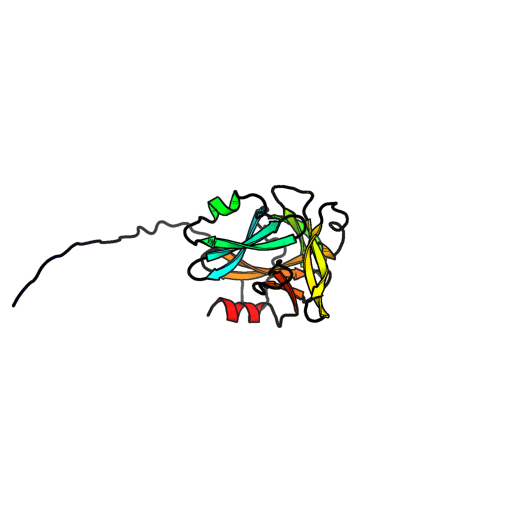 ? -16.852 8.264 -1.848 1.00 40.25 197 PHE A O 1
ATOM 1554 N N . VAL A 1 198 ? -16.884 10.163 -3.049 1.00 37.44 198 VAL A N 1
ATOM 1555 C CA . VAL A 1 198 ? -17.693 10.941 -2.099 1.00 37.44 198 VAL A CA 1
ATOM 1556 C C . VAL A 1 198 ? -19.133 11.144 -2.568 1.00 37.44 198 VAL A C 1
ATOM 1558 O O . VAL A 1 198 ? -19.973 11.431 -1.720 1.00 37.44 198 VAL A O 1
ATOM 1561 N N . ASN A 1 199 ? -19.430 10.893 -3.845 1.00 31.70 199 ASN A N 1
ATOM 1562 C CA . ASN A 1 199 ? -20.788 10.916 -4.391 1.00 31.70 199 ASN A CA 1
ATOM 1563 C C . ASN A 1 199 ? -21.344 9.504 -4.557 1.00 31.70 199 ASN A C 1
ATOM 1565 O O . ASN A 1 199 ? -20.625 8.674 -5.154 1.00 31.70 199 ASN A O 1
#

Mean predicted aligned error: 12.7 Å

Solvent-accessible surface area (backbone atoms only — not comparable to full-atom values): 12190 Å² total; per-residue (Å²): 132,88,84,86,86,79,89,81,89,76,85,80,81,76,85,85,78,87,82,87,79,92,72,81,89,76,78,85,92,66,86,68,78,66,87,81,71,84,67,71,53,68,42,69,55,69,55,72,78,59,100,58,34,43,24,29,46,31,58,59,92,57,39,36,25,63,47,73,44,49,66,85,56,48,68,69,60,53,62,69,42,80,54,31,31,30,32,52,40,83,70,54,71,56,96,92,38,64,26,30,34,45,25,36,63,87,43,76,48,34,28,43,29,57,44,80,44,80,41,98,85,73,42,87,36,39,34,53,31,42,40,68,82,50,83,48,6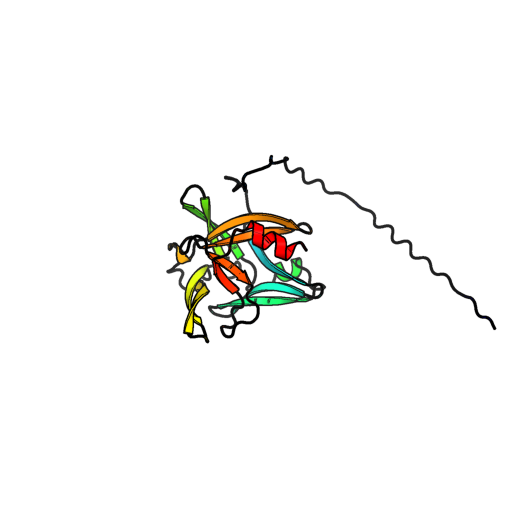4,86,40,50,46,16,27,25,35,76,41,72,75,51,72,57,95,94,37,81,38,69,47,47,28,37,57,64,48,72,70,22,28,66,41,78,69,51,90,43,96,82,64,24,26,44,33,44,42,78,63,77,56,79,69,56,55,50,64,70,74,75,107

Sequence (199 aa):
MQKMFSISRMVAISLLFLFISCSKKGDGNGTPNPVGEIWPQEWVLTMDFDATFVKYLQISGRLIYRSKVGIDYSLKSLSTEKDCKWLVKKAGEKAGRTMYTFQLASDTDYNWYVVTGGSVLGTLEYQLNVDVDGSTVGSEQAKFFINKVGEKNGKQLITIESVFYPGYFLINTGHTQAANGVLLSKTQAPAQFYKNFVN

Foldseek 3Di:
DDDDDDDDDDDPDDDDDDDDDDDDDDDDDDQDPDPDDDDDQKDQAWDDDDPFWTWTWFDDPFAIAIDIDGPVDDVVNVSPDFGGMWGWAFLQDDPNFTKIWTAGPVARLWTWFWDWDAAPVRDIFTGITTHRRCPCCNDQRRIWGWGFDDDDPNHTDIWIARSVDGQWTWDQPDDGVVRRSITTDRDDDPNVVVVVRVD

pLDDT: mean 72.43, std 20.65, range [28.91, 95.81]